Protein AF-A0A1J4XVV4-F1 (afdb_monomer)

Structure (mmCIF, N/CA/C/O backbone):
data_AF-A0A1J4XVV4-F1
#
_entry.id   AF-A0A1J4XVV4-F1
#
loop_
_atom_site.group_PDB
_atom_site.id
_atom_site.type_symbol
_atom_site.label_atom_id
_atom_site.label_alt_id
_atom_site.label_comp_id
_atom_site.label_asym_id
_atom_site.label_entity_id
_atom_site.label_seq_id
_atom_site.pdbx_PDB_ins_code
_atom_site.Cartn_x
_atom_site.Cartn_y
_atom_site.Cartn_z
_atom_site.occupancy
_atom_site.B_iso_or_equiv
_atom_site.auth_seq_id
_atom_site.auth_comp_id
_atom_site.auth_asym_id
_atom_site.auth_atom_id
_atom_site.pdbx_PDB_model_num
ATOM 1 N N . MET A 1 1 ? -33.106 -18.113 46.680 1.00 56.16 1 MET A N 1
ATOM 2 C CA . MET A 1 1 ? -31.658 -17.923 46.907 1.00 56.16 1 MET A CA 1
ATOM 3 C C . MET A 1 1 ? -31.328 -16.498 46.493 1.00 56.16 1 MET A C 1
ATOM 5 O O . MET A 1 1 ? -31.591 -16.181 45.341 1.00 56.16 1 MET A O 1
ATOM 9 N N . PRO A 1 2 ? -30.904 -15.614 47.410 1.00 55.62 2 PRO A N 1
ATOM 10 C CA . PRO A 1 2 ? -30.543 -14.248 47.052 1.00 55.62 2 PRO A CA 1
ATOM 11 C C . PRO A 1 2 ? -29.270 -14.255 46.197 1.00 55.62 2 PRO A C 1
ATOM 13 O O . PRO A 1 2 ? -28.278 -14.878 46.572 1.00 55.62 2 PRO A O 1
ATOM 16 N N . ASP A 1 3 ? -29.323 -13.585 45.047 1.00 62.34 3 ASP A N 1
ATOM 17 C CA . ASP A 1 3 ? -28.207 -13.439 44.112 1.00 62.34 3 ASP A CA 1
ATOM 18 C C . ASP A 1 3 ? -27.025 -12.736 44.794 1.00 62.34 3 ASP A C 1
ATOM 20 O O . ASP A 1 3 ? -27.065 -11.535 45.068 1.00 62.34 3 ASP A O 1
ATOM 24 N N . ALA A 1 4 ? -25.938 -13.472 45.034 1.00 60.97 4 ALA A N 1
ATOM 25 C CA . ALA A 1 4 ? -24.711 -12.954 45.648 1.00 60.97 4 ALA A CA 1
ATOM 26 C C . ALA A 1 4 ? -24.022 -11.840 44.819 1.00 60.97 4 ALA A C 1
ATOM 28 O O . ALA A 1 4 ? -23.075 -11.206 45.283 1.00 60.97 4 ALA A O 1
ATOM 29 N N . ALA A 1 5 ? -24.504 -11.564 43.602 1.00 59.16 5 ALA A N 1
ATOM 30 C CA . ALA A 1 5 ? -23.955 -10.576 42.676 1.00 59.16 5 ALA A CA 1
ATOM 31 C C . ALA A 1 5 ? -24.352 -9.112 42.974 1.00 59.16 5 ALA A C 1
ATOM 33 O O . ALA A 1 5 ? -23.820 -8.193 42.343 1.00 59.16 5 ALA A O 1
ATOM 34 N N . THR A 1 6 ? -25.264 -8.852 43.919 1.00 66.44 6 THR A N 1
ATOM 35 C CA . THR A 1 6 ? -25.736 -7.483 44.216 1.00 66.44 6 THR A CA 1
ATOM 36 C C . THR A 1 6 ? -25.032 -6.809 45.395 1.00 66.44 6 THR A C 1
ATOM 38 O O . THR A 1 6 ? -25.263 -5.620 45.619 1.00 66.44 6 THR A O 1
ATOM 41 N N . HIS A 1 7 ? -24.121 -7.495 46.103 1.00 74.06 7 HIS A N 1
ATOM 42 C CA . HIS A 1 7 ? -23.434 -6.892 47.248 1.00 74.06 7 HIS A CA 1
ATOM 43 C C . HIS A 1 7 ? -22.469 -5.775 46.789 1.00 74.06 7 HIS A C 1
ATOM 45 O O . HIS A 1 7 ? -21.536 -6.035 46.017 1.00 74.06 7 HIS A O 1
ATOM 51 N N . PRO A 1 8 ? -22.649 -4.522 47.250 1.00 78.06 8 PRO A N 1
ATOM 52 C CA . PRO A 1 8 ? -21.875 -3.366 46.786 1.00 78.06 8 PRO A CA 1
ATOM 53 C C . PRO A 1 8 ? -20.361 -3.494 47.029 1.00 78.06 8 PRO A C 1
ATOM 55 O O . PRO A 1 8 ? -19.565 -2.915 46.285 1.00 78.06 8 PRO A O 1
ATOM 58 N N . ASP A 1 9 ? -19.948 -4.297 48.009 1.00 82.25 9 ASP A N 1
ATOM 59 C CA . ASP A 1 9 ? -18.536 -4.532 48.331 1.00 82.25 9 ASP A CA 1
ATOM 60 C C . ASP A 1 9 ? -17.816 -5.373 47.271 1.00 82.25 9 ASP A C 1
ATOM 62 O O . ASP A 1 9 ? -16.662 -5.092 46.935 1.00 82.25 9 ASP A O 1
ATOM 66 N N . VAL A 1 10 ? -18.516 -6.332 46.654 1.00 79.00 10 VAL A N 1
ATOM 67 C CA . VAL A 1 10 ? -17.968 -7.168 45.574 1.00 79.00 10 VAL A CA 1
ATOM 68 C C . VAL A 1 10 ? -17.685 -6.312 44.334 1.00 79.00 10 VAL A C 1
ATOM 70 O O . VAL A 1 10 ? -16.607 -6.407 43.740 1.00 79.00 10 VAL A O 1
ATOM 73 N N . LYS A 1 11 ? -18.592 -5.383 43.992 1.00 77.25 11 LYS A N 1
ATOM 74 C CA . LYS A 1 11 ? -18.390 -4.425 42.887 1.00 77.25 11 LYS A CA 1
ATOM 75 C C . LYS A 1 11 ? -17.200 -3.491 43.134 1.00 77.25 11 LYS A C 1
ATOM 77 O O . LYS A 1 11 ? -16.415 -3.243 42.217 1.00 77.25 11 LYS A O 1
ATOM 82 N N . ARG A 1 12 ? -17.024 -2.994 44.366 1.00 82.12 12 ARG A N 1
ATOM 83 C CA . ARG A 1 12 ? -15.892 -2.118 44.727 1.00 82.12 12 ARG A CA 1
ATOM 84 C C . ARG A 1 12 ? -14.549 -2.848 44.663 1.00 82.12 12 ARG A C 1
ATOM 86 O O . ARG A 1 12 ? -13.583 -2.280 44.150 1.00 82.12 12 ARG A O 1
ATOM 93 N N . GLY A 1 13 ? -14.485 -4.093 45.140 1.00 83.62 13 GLY A N 1
ATOM 94 C CA . GLY A 1 13 ? -13.279 -4.924 45.060 1.00 83.62 13 GLY A CA 1
ATOM 95 C C . GLY A 1 13 ? -12.856 -5.201 43.615 1.00 83.62 13 GLY A C 1
ATOM 96 O O . GLY A 1 13 ? -11.693 -5.007 43.253 1.00 83.62 13 GLY A O 1
ATOM 97 N N . PHE A 1 14 ? -13.819 -5.557 42.760 1.00 81.50 14 PHE A N 1
ATOM 98 C CA . PHE A 1 14 ? -13.569 -5.813 41.342 1.00 81.50 14 PHE A CA 1
ATOM 99 C C . PHE A 1 14 ? -13.025 -4.577 40.605 1.00 81.50 14 PHE A C 1
ATOM 101 O O . PHE A 1 14 ? -12.002 -4.675 39.918 1.00 81.50 14 PHE A O 1
ATOM 108 N N . LEU A 1 15 ? -13.636 -3.400 40.807 1.00 79.12 15 LEU A N 1
ATOM 109 C CA . LEU A 1 15 ? -13.183 -2.138 40.207 1.00 79.12 15 LEU A CA 1
ATOM 110 C C . LEU A 1 15 ? -11.754 -1.776 40.626 1.00 79.12 15 LEU A C 1
ATOM 112 O O . LEU A 1 15 ? -10.925 -1.476 39.769 1.00 79.12 15 LEU A O 1
ATOM 116 N N . ARG A 1 16 ? -11.427 -1.870 41.922 1.00 84.12 16 ARG A N 1
ATOM 117 C CA . ARG A 1 16 ? -10.066 -1.594 42.418 1.00 84.12 16 ARG A CA 1
ATOM 118 C C . ARG A 1 16 ? -9.032 -2.529 41.797 1.00 84.12 16 ARG A C 1
ATOM 120 O O . ARG A 1 16 ? -7.979 -2.068 41.364 1.00 84.12 16 ARG A O 1
ATOM 127 N N . SER A 1 17 ? -9.347 -3.822 41.703 1.00 83.00 17 SER A N 1
ATOM 128 C CA . SER A 1 17 ? -8.441 -4.801 41.092 1.00 83.00 17 SER A CA 1
ATOM 129 C C . SER A 1 17 ? -8.235 -4.566 39.589 1.00 83.00 17 SER A C 1
ATOM 131 O O . SER A 1 17 ? -7.135 -4.779 39.086 1.00 83.00 17 SER A O 1
ATOM 133 N N . SER A 1 18 ? -9.261 -4.081 38.883 1.00 80.88 18 SER A N 1
ATOM 134 C CA . SER A 1 18 ? -9.191 -3.782 37.447 1.00 80.88 18 SER A CA 1
ATOM 135 C C . SER A 1 18 ? -8.361 -2.527 37.171 1.00 80.88 18 SER A C 1
ATOM 137 O O . SER A 1 18 ? -7.497 -2.541 36.297 1.00 80.88 18 SER A O 1
ATOM 139 N N . VAL A 1 19 ? -8.552 -1.469 37.967 1.00 81.62 19 VAL A N 1
ATOM 140 C CA . VAL A 1 19 ? -7.766 -0.227 37.871 1.00 81.62 19 VAL A CA 1
ATOM 141 C C . VAL A 1 19 ? -6.292 -0.481 38.194 1.00 81.62 19 VAL A C 1
ATOM 143 O O . VAL A 1 19 ? -5.421 0.002 37.474 1.00 81.62 19 VAL A O 1
ATOM 146 N N . ALA A 1 20 ? -5.995 -1.286 39.219 1.00 82.62 20 ALA A N 1
ATOM 147 C CA . ALA A 1 20 ? -4.618 -1.633 39.570 1.00 82.62 20 ALA A CA 1
ATOM 148 C C . ALA A 1 20 ? -3.899 -2.404 38.445 1.00 82.62 20 ALA A C 1
ATOM 150 O O . ALA A 1 20 ? -2.753 -2.091 38.127 1.00 82.62 20 ALA A O 1
ATOM 151 N N . ARG A 1 21 ? -4.581 -3.366 37.800 1.00 83.56 21 ARG A N 1
ATOM 152 C CA . ARG A 1 21 ? -4.032 -4.116 36.653 1.00 83.56 21 ARG A CA 1
ATOM 153 C C . ARG A 1 21 ? -3.833 -3.240 35.415 1.00 83.56 21 ARG A C 1
ATOM 155 O O . ARG A 1 21 ? -2.833 -3.386 34.721 1.00 83.56 21 ARG A O 1
ATOM 162 N N . ALA A 1 22 ? -4.759 -2.322 35.136 1.00 79.88 22 ALA A N 1
ATOM 163 C CA . ALA A 1 22 ? -4.605 -1.372 34.035 1.00 79.88 22 ALA A CA 1
ATOM 164 C C . ALA A 1 22 ? -3.422 -0.418 34.279 1.00 79.88 22 ALA A C 1
ATOM 166 O O . ALA A 1 22 ? -2.638 -0.152 33.369 1.00 79.88 22 ALA A O 1
ATOM 167 N N . GLY A 1 23 ? -3.257 0.041 35.525 1.00 82.25 23 GLY A N 1
ATOM 168 C CA . GLY A 1 23 ? -2.146 0.897 35.933 1.00 82.25 23 GLY A CA 1
ATOM 169 C C . GLY A 1 23 ? -0.780 0.235 35.753 1.00 82.25 23 GLY A C 1
ATOM 170 O O . GLY A 1 23 ? 0.122 0.860 35.200 1.00 82.25 23 GLY A O 1
ATOM 171 N N . SER A 1 24 ? -0.627 -1.035 36.147 1.00 87.94 24 SER A N 1
ATOM 172 C CA . SER A 1 24 ? 0.645 -1.759 35.988 1.00 87.94 24 SER A CA 1
ATOM 173 C C . SER A 1 24 ? 0.997 -2.061 34.523 1.00 87.94 24 SER A C 1
ATOM 175 O O . SER A 1 24 ? 2.172 -2.053 34.147 1.00 87.94 24 SER A O 1
ATOM 177 N N . GLY A 1 25 ? -0.004 -2.283 33.665 1.00 84.50 25 GLY A N 1
ATOM 178 C CA . GLY A 1 25 ? 0.203 -2.424 32.219 1.00 84.50 25 GLY A CA 1
ATOM 179 C C . GLY A 1 25 ? 0.702 -1.131 31.566 1.00 84.50 25 GLY A C 1
ATOM 180 O O . GLY A 1 25 ? 1.636 -1.145 30.769 1.00 84.50 25 GLY A O 1
ATOM 181 N N . LEU A 1 26 ? 0.127 0.011 31.946 1.00 79.56 26 LEU A N 1
ATOM 182 C CA . LEU A 1 26 ? 0.540 1.319 31.431 1.00 79.56 26 LEU A CA 1
ATOM 183 C C . LEU A 1 26 ? 1.965 1.690 31.852 1.00 79.56 26 LEU A C 1
ATOM 185 O O . LEU A 1 26 ? 2.744 2.157 31.023 1.00 79.56 26 LEU A O 1
ATOM 189 N N . THR A 1 27 ? 2.333 1.462 33.114 1.00 85.00 27 THR A N 1
ATOM 190 C CA . THR A 1 27 ? 3.687 1.782 33.590 1.00 85.00 27 THR A CA 1
ATOM 191 C C . THR A 1 27 ? 4.752 0.899 32.943 1.00 85.00 27 THR A C 1
ATOM 193 O O . THR A 1 27 ? 5.817 1.404 32.592 1.00 85.00 27 THR A O 1
ATOM 196 N N . SER A 1 28 ? 4.464 -0.388 32.720 1.00 84.75 28 SER A N 1
ATOM 197 C CA . SER A 1 28 ? 5.385 -1.301 32.027 1.00 84.75 28 SER A CA 1
ATOM 198 C C . SER A 1 28 ? 5.569 -0.951 30.546 1.00 84.75 28 SER A C 1
ATOM 200 O O . SER A 1 28 ? 6.700 -0.962 30.062 1.00 84.75 28 SER A O 1
ATOM 202 N N . LEU A 1 29 ? 4.501 -0.555 29.843 1.00 77.38 29 LEU A N 1
ATOM 203 C CA . LEU A 1 29 ? 4.588 -0.078 28.459 1.00 77.38 29 LEU A CA 1
ATOM 204 C C . LEU A 1 29 ? 5.442 1.194 28.348 1.00 77.38 29 LEU A C 1
ATOM 206 O O . LEU A 1 29 ? 6.318 1.276 27.489 1.00 77.38 29 LEU A O 1
ATOM 210 N N . VAL A 1 30 ? 5.208 2.178 29.223 1.00 81.19 30 VAL A N 1
ATOM 211 C CA . VAL A 1 30 ? 5.978 3.433 29.230 1.00 81.19 30 VAL A CA 1
ATOM 212 C C . VAL A 1 30 ? 7.452 3.165 29.526 1.00 81.19 30 VAL A C 1
ATOM 214 O O . VAL A 1 30 ? 8.307 3.712 28.839 1.00 81.19 30 VAL A O 1
ATOM 217 N N . ALA A 1 31 ? 7.764 2.283 30.480 1.00 84.31 31 ALA A N 1
ATOM 218 C CA . ALA A 1 31 ? 9.145 1.907 30.781 1.00 84.31 31 ALA A CA 1
ATOM 219 C C . ALA A 1 31 ? 9.843 1.222 29.591 1.00 84.31 31 ALA A C 1
ATOM 221 O O . ALA A 1 31 ? 11.001 1.517 29.302 1.00 84.31 31 ALA A O 1
ATOM 222 N N . TRP A 1 32 ? 9.139 0.344 28.870 1.00 84.06 32 TRP A N 1
ATOM 223 C CA . TRP A 1 32 ? 9.663 -0.292 27.660 1.00 84.06 32 TRP A CA 1
ATOM 224 C C . TRP A 1 32 ? 9.930 0.727 26.540 1.00 84.06 32 TRP A C 1
ATOM 226 O O . TRP A 1 32 ? 10.978 0.677 25.901 1.00 84.06 32 TRP A O 1
ATOM 236 N N . LEU A 1 33 ? 9.046 1.707 26.344 1.00 75.06 33 LEU A N 1
ATOM 237 C CA . LEU A 1 33 ? 9.236 2.769 25.346 1.00 75.06 33 LEU A CA 1
ATOM 238 C C . LEU A 1 33 ? 10.366 3.737 25.719 1.00 75.06 33 LEU A C 1
ATOM 240 O O . LEU A 1 33 ? 11.167 4.102 24.856 1.00 75.06 33 LEU A O 1
ATOM 244 N N . ASP A 1 34 ? 10.470 4.098 27.000 1.00 84.62 34 ASP A N 1
ATOM 245 C CA . ASP A 1 34 ? 11.594 4.877 27.527 1.00 84.62 34 ASP A CA 1
ATOM 246 C C . ASP A 1 34 ? 12.917 4.099 27.296 1.00 84.62 34 ASP A C 1
ATOM 248 O O . ASP A 1 34 ? 13.918 4.701 26.906 1.00 84.62 34 ASP A O 1
ATOM 252 N N . SER A 1 35 ? 12.918 2.757 27.411 1.00 87.12 35 SER A N 1
ATOM 253 C CA . SER A 1 35 ? 14.094 1.909 27.115 1.00 87.12 35 SER A CA 1
ATOM 254 C C . SER A 1 35 ? 14.508 1.896 25.636 1.00 87.12 35 SER A C 1
ATOM 256 O O . SER A 1 35 ? 15.669 1.646 25.323 1.00 87.12 35 SER A O 1
ATOM 258 N N . MET A 1 36 ? 13.587 2.226 24.725 1.00 80.75 36 MET A N 1
ATOM 259 C CA . MET A 1 36 ? 13.860 2.395 23.293 1.00 80.75 36 MET A CA 1
ATOM 260 C C . MET A 1 36 ? 14.321 3.815 22.931 1.00 80.75 36 MET A C 1
ATOM 262 O O . MET A 1 36 ? 14.525 4.115 21.756 1.00 80.75 36 MET A O 1
ATOM 266 N N . GLY A 1 37 ? 14.458 4.712 23.915 1.00 87.19 37 GLY A N 1
ATOM 267 C CA . GLY A 1 37 ? 14.823 6.111 23.685 1.00 87.19 37 GLY A CA 1
ATOM 268 C C . GLY A 1 37 ? 13.702 6.950 23.061 1.00 87.19 37 GLY A C 1
ATOM 269 O O . GLY A 1 37 ? 13.958 8.047 22.557 1.00 87.19 37 GLY A O 1
ATOM 270 N N . VAL A 1 38 ? 12.451 6.472 23.079 1.00 85.31 38 VAL A N 1
ATOM 271 C CA . VAL A 1 38 ? 11.311 7.230 22.551 1.00 85.31 38 VAL A CA 1
ATOM 272 C C . VAL A 1 38 ? 10.982 8.358 23.520 1.00 85.31 38 VAL A C 1
ATOM 274 O O . VAL A 1 38 ? 10.554 8.129 24.647 1.00 85.31 38 VAL A O 1
ATOM 277 N N . SER A 1 39 ? 11.150 9.610 23.089 1.00 91.25 39 SER A N 1
ATOM 278 C CA . SER A 1 39 ? 10.827 10.742 23.960 1.00 91.25 39 SER A CA 1
ATOM 279 C C . SER A 1 39 ? 9.334 10.761 24.326 1.00 91.25 39 SER A C 1
ATOM 281 O O . SER A 1 39 ? 8.460 10.578 23.474 1.00 91.25 39 SER A O 1
ATOM 283 N N . ARG A 1 40 ? 9.018 11.090 25.584 1.00 83.56 40 ARG A N 1
ATOM 284 C CA . ARG A 1 40 ? 7.630 11.235 26.072 1.00 83.56 40 ARG A CA 1
ATOM 285 C C . ARG A 1 40 ? 6.787 12.209 25.241 1.00 83.56 40 ARG A C 1
ATOM 287 O O . ARG A 1 40 ? 5.572 12.060 25.156 1.00 83.56 40 ARG A O 1
ATOM 294 N N . ARG A 1 41 ? 7.433 13.189 24.597 1.00 80.69 41 ARG A N 1
ATOM 295 C CA . ARG A 1 41 ? 6.789 14.140 23.677 1.00 80.69 41 ARG A CA 1
ATOM 296 C C . ARG A 1 41 ? 6.262 13.444 22.423 1.00 80.69 41 ARG A C 1
ATOM 298 O O . ARG A 1 41 ? 5.126 13.690 22.040 1.00 80.69 41 ARG A O 1
ATOM 305 N N . VAL A 1 42 ? 7.055 12.556 21.823 1.00 77.50 42 VAL A N 1
ATOM 306 C CA . VAL A 1 42 ? 6.644 11.766 20.649 1.00 77.50 42 VAL A CA 1
ATOM 307 C C . VAL A 1 42 ? 5.471 10.859 21.004 1.00 77.50 42 VAL A C 1
ATOM 309 O O . VAL A 1 42 ? 4.503 10.798 20.254 1.00 77.50 42 VAL A O 1
ATOM 312 N N . LEU A 1 43 ? 5.510 10.230 22.181 1.00 78.88 43 LEU A N 1
ATOM 313 C CA . LEU A 1 43 ? 4.402 9.417 22.686 1.00 78.88 43 LEU A CA 1
ATOM 314 C C . LEU A 1 43 ? 3.109 10.208 22.860 1.00 78.88 43 LEU A C 1
ATOM 316 O O . LEU A 1 43 ? 2.052 9.757 22.428 1.00 78.88 43 LEU A O 1
ATOM 320 N N . PHE A 1 44 ? 3.192 11.392 23.465 1.00 76.94 44 PHE A N 1
ATOM 321 C CA . PHE A 1 44 ? 2.034 12.262 23.633 1.00 76.94 44 PHE A CA 1
ATOM 322 C C . PHE A 1 44 ? 1.465 12.712 22.283 1.00 76.94 44 PHE A C 1
ATOM 324 O O . PHE A 1 44 ? 0.258 12.636 22.078 1.00 76.94 44 PHE A O 1
ATOM 331 N N . ILE A 1 45 ? 2.323 13.110 21.337 1.00 77.94 45 ILE A N 1
ATOM 332 C CA . ILE A 1 45 ? 1.901 13.492 19.982 1.00 77.94 45 ILE A CA 1
ATOM 333 C C . ILE A 1 45 ? 1.224 12.310 19.280 1.00 77.94 45 ILE A C 1
ATOM 335 O O . ILE A 1 45 ? 0.131 12.470 18.743 1.00 77.94 45 ILE A O 1
ATOM 339 N N . ALA A 1 46 ? 1.819 11.116 19.333 1.00 78.62 46 ALA A N 1
ATOM 340 C CA . ALA A 1 46 ? 1.235 9.911 18.753 1.00 78.62 46 ALA A CA 1
ATOM 341 C C . ALA A 1 46 ? -0.128 9.584 19.381 1.00 78.62 46 ALA A C 1
ATOM 343 O O . ALA A 1 46 ? -1.079 9.301 18.659 1.00 78.62 46 ALA A O 1
ATOM 344 N N . LEU A 1 47 ? -0.255 9.690 20.708 1.00 79.50 47 LEU A N 1
ATOM 345 C CA . LEU A 1 47 ? -1.515 9.466 21.415 1.00 79.50 47 LEU A CA 1
ATOM 346 C C . LEU A 1 47 ? -2.587 10.487 21.019 1.00 79.50 47 LEU A C 1
ATOM 348 O O . LEU A 1 47 ? -3.724 10.101 20.772 1.00 79.50 47 LEU A O 1
ATOM 352 N N . VAL A 1 48 ? -2.237 11.774 20.933 1.00 77.56 48 VAL A N 1
ATOM 353 C CA . VAL A 1 48 ? -3.158 12.836 20.501 1.00 77.56 48 VAL A CA 1
ATOM 354 C C . VAL A 1 48 ? -3.607 12.610 19.061 1.00 77.56 48 VAL A C 1
ATOM 356 O O . VAL A 1 48 ? -4.793 12.753 18.776 1.00 77.56 48 VAL A O 1
ATOM 359 N N . ILE A 1 49 ? -2.698 12.205 18.170 1.00 80.38 49 ILE A N 1
ATOM 360 C CA . ILE A 1 49 ? -3.040 11.844 16.791 1.00 80.38 49 ILE A CA 1
ATOM 361 C C . ILE A 1 49 ? -4.009 10.660 16.796 1.00 80.38 49 ILE A C 1
ATOM 363 O O . ILE A 1 49 ? -5.074 10.758 16.202 1.00 80.38 49 ILE A O 1
ATOM 367 N N . VAL A 1 50 ? -3.697 9.575 17.509 1.00 78.50 50 VAL A N 1
ATOM 368 C CA . VAL A 1 50 ? -4.556 8.381 17.571 1.00 78.50 50 VAL A CA 1
ATOM 369 C C . VAL A 1 50 ? -5.933 8.703 18.154 1.00 78.50 50 VAL A C 1
ATOM 371 O O . VAL A 1 50 ? -6.941 8.312 17.575 1.00 78.50 50 VAL A O 1
ATOM 374 N N . LEU A 1 51 ? -6.013 9.449 19.258 1.00 74.19 51 LEU A N 1
ATOM 375 C CA . LEU A 1 51 ? -7.297 9.852 19.839 1.00 74.19 51 LEU A CA 1
ATOM 376 C C . LEU A 1 51 ? -8.065 10.782 18.897 1.00 74.19 51 LEU A C 1
ATOM 378 O O . LEU A 1 51 ? -9.256 10.574 18.679 1.00 74.19 51 LEU A O 1
ATOM 382 N N . GLY A 1 52 ? -7.385 11.751 18.281 1.00 79.12 52 GLY A N 1
ATOM 383 C CA . GLY A 1 52 ? -7.975 12.618 17.265 1.00 79.12 52 GLY A CA 1
ATOM 384 C C . GLY A 1 52 ? -8.578 11.813 16.115 1.00 79.12 52 GLY A C 1
ATOM 385 O O . GLY A 1 52 ? -9.712 12.069 15.722 1.00 79.12 52 GLY A O 1
ATOM 386 N N . LEU A 1 53 ? -7.872 10.782 15.646 1.00 79.94 53 LEU A N 1
ATOM 387 C CA . LEU A 1 53 ? -8.348 9.871 14.607 1.00 79.94 53 LEU A CA 1
ATOM 388 C C . LEU A 1 53 ? -9.591 9.092 15.029 1.00 79.94 53 LEU A C 1
ATOM 390 O O . LEU A 1 53 ? -10.512 8.952 14.232 1.00 79.94 53 LEU A O 1
ATOM 394 N N . VAL A 1 54 ? -9.640 8.601 16.269 1.00 75.75 54 VAL A N 1
ATOM 395 C CA . VAL A 1 54 ? -10.777 7.817 16.775 1.00 75.75 54 VAL A CA 1
ATOM 396 C C . VAL A 1 54 ? -12.053 8.661 16.858 1.00 75.75 54 VAL A C 1
ATOM 398 O O . VAL A 1 54 ? -13.122 8.164 16.510 1.00 75.75 54 VAL A O 1
ATOM 401 N N . PHE A 1 55 ? -11.949 9.930 17.264 1.00 78.69 55 PHE A N 1
ATOM 402 C CA . PHE A 1 55 ? -13.101 10.830 17.416 1.00 78.69 55 PHE A CA 1
ATOM 403 C C . PHE A 1 55 ? -13.473 11.606 16.145 1.00 78.69 55 PHE A C 1
ATOM 405 O O . PHE A 1 55 ? -14.476 12.321 16.128 1.00 78.69 55 PHE A O 1
ATOM 412 N N . MET A 1 56 ? -12.692 11.478 15.073 1.00 84.31 56 MET A N 1
ATOM 413 C CA . MET A 1 56 ? -13.023 12.086 13.790 1.00 84.31 56 MET A CA 1
ATOM 414 C C . MET A 1 56 ? -14.264 11.441 13.164 1.00 84.31 56 MET A C 1
ATOM 416 O O . MET A 1 56 ? -14.432 10.221 13.169 1.00 84.31 56 MET A O 1
ATOM 420 N N . GLY A 1 57 ? -15.108 12.271 12.545 1.00 88.69 57 GLY A N 1
ATOM 421 C CA . GLY A 1 57 ? -16.217 11.798 11.719 1.00 88.69 57 GLY A CA 1
ATOM 422 C C . GLY A 1 57 ? -15.737 10.924 10.553 1.00 88.69 57 GLY A C 1
ATOM 423 O O . GLY A 1 57 ? -14.618 11.082 10.055 1.00 88.69 57 GLY A O 1
ATOM 424 N N . SER A 1 58 ? -16.606 10.024 10.089 1.00 89.75 58 SER A N 1
ATOM 425 C CA . SER A 1 58 ? -16.292 9.034 9.046 1.00 89.75 58 SER A CA 1
ATOM 426 C C . SER A 1 58 ? -15.764 9.662 7.750 1.00 89.75 58 SER A C 1
ATOM 428 O O . SER A 1 58 ? -14.815 9.154 7.153 1.00 89.75 58 SER A O 1
ATOM 430 N N . LEU A 1 59 ? -16.314 10.809 7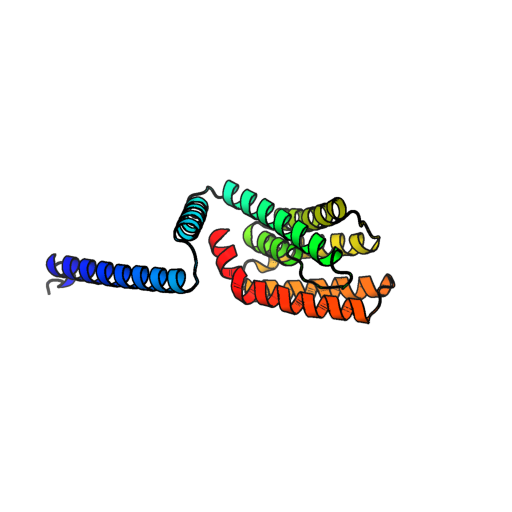.338 1.00 90.06 59 LEU A N 1
ATOM 431 C CA . LEU A 1 59 ? -15.844 11.535 6.156 1.00 90.06 59 LEU A CA 1
ATOM 432 C C . LEU A 1 59 ? -14.408 12.048 6.331 1.00 90.06 59 LEU A C 1
ATOM 434 O O . LEU A 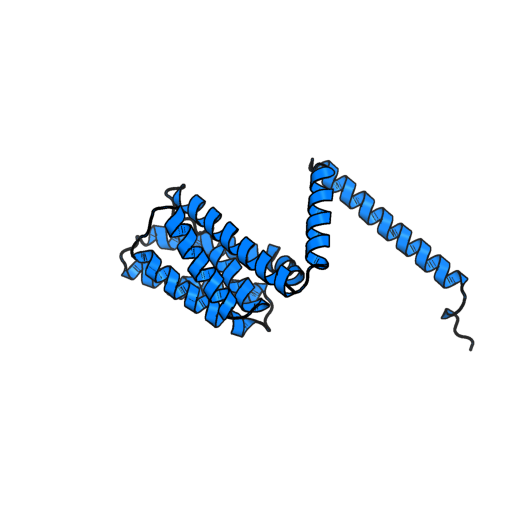1 59 ? -13.589 11.926 5.420 1.00 90.06 59 LEU A O 1
ATOM 438 N N . THR A 1 60 ? -14.088 12.594 7.502 1.00 89.75 60 THR A N 1
ATOM 439 C CA . THR A 1 60 ? -12.768 13.166 7.774 1.00 89.75 60 THR A CA 1
ATOM 440 C C . THR A 1 60 ? -11.698 12.081 7.853 1.00 89.75 60 THR A C 1
ATOM 442 O O . THR A 1 60 ? -10.634 12.247 7.257 1.00 89.75 60 THR A O 1
ATOM 445 N N . LYS A 1 61 ? -12.000 10.934 8.485 1.00 91.69 61 LYS A N 1
ATOM 446 C CA . LYS A 1 61 ? -11.128 9.745 8.461 1.00 91.69 61 LYS A CA 1
ATOM 447 C C . LYS A 1 61 ? -10.848 9.293 7.028 1.00 91.69 61 LYS A C 1
ATOM 449 O O . LYS A 1 61 ? -9.692 9.087 6.658 1.00 91.69 61 LYS A O 1
ATOM 454 N N . ARG A 1 62 ? -11.896 9.194 6.201 1.00 94.38 62 ARG A N 1
ATOM 455 C CA . ARG A 1 62 ? -11.774 8.787 4.795 1.00 94.38 62 ARG A CA 1
ATOM 456 C C . ARG A 1 62 ? -10.825 9.696 4.024 1.00 94.38 62 ARG A C 1
ATOM 458 O O . ARG A 1 62 ? -9.900 9.198 3.388 1.00 94.38 62 ARG A O 1
ATOM 465 N N . LEU A 1 63 ? -11.027 11.012 4.107 1.00 93.56 63 LEU A N 1
ATOM 466 C CA . LEU A 1 63 ? -10.168 11.991 3.437 1.00 93.56 63 LEU A CA 1
ATOM 467 C C . LEU A 1 63 ? -8.724 11.913 3.932 1.00 93.56 63 LEU A C 1
ATOM 469 O O . LEU A 1 63 ? -7.801 11.907 3.121 1.00 93.56 63 LEU A O 1
ATOM 473 N N . LEU A 1 64 ? -8.523 11.798 5.243 1.00 93.75 64 LEU A N 1
ATOM 474 C CA . LEU A 1 64 ? -7.188 11.714 5.815 1.00 93.75 64 LEU A CA 1
ATOM 475 C C . LEU A 1 64 ? -6.421 10.485 5.316 1.00 93.75 64 LEU A C 1
ATOM 477 O O . LEU A 1 64 ? -5.276 10.627 4.900 1.00 93.75 64 LEU A O 1
ATOM 481 N N . PHE A 1 65 ? -7.029 9.296 5.329 1.00 96.25 65 PHE A N 1
ATOM 482 C CA . PHE A 1 65 ? -6.355 8.081 4.860 1.00 96.25 65 PHE A CA 1
ATOM 483 C C . PHE A 1 65 ? -6.089 8.103 3.354 1.00 96.25 65 PHE A C 1
ATOM 485 O O . PHE A 1 65 ? -5.030 7.652 2.925 1.00 96.25 65 PHE A O 1
ATOM 492 N N . VAL A 1 66 ? -6.996 8.675 2.555 1.00 96.69 66 VAL A N 1
ATOM 493 C CA . VAL A 1 66 ? -6.751 8.903 1.122 1.00 96.69 66 VAL A CA 1
ATOM 494 C C . VAL A 1 66 ? -5.523 9.791 0.926 1.00 96.69 66 VAL A C 1
ATOM 496 O O . VAL A 1 66 ? -4.610 9.414 0.195 1.00 96.69 66 VAL A O 1
ATOM 499 N N . LEU A 1 67 ? -5.454 10.935 1.614 1.00 95.50 67 LEU A N 1
ATOM 500 C CA . LEU A 1 67 ? -4.311 11.847 1.522 1.00 95.50 67 LEU A CA 1
ATOM 501 C C . LEU A 1 67 ? -3.015 11.201 2.027 1.00 95.50 67 LEU A C 1
ATOM 503 O O . LEU A 1 67 ? -1.971 11.347 1.393 1.00 95.50 67 LEU A O 1
ATOM 507 N N . LEU A 1 68 ? -3.085 10.445 3.125 1.00 95.62 68 LEU A N 1
ATOM 508 C CA . LEU A 1 68 ? -1.950 9.714 3.679 1.00 95.62 68 LEU A CA 1
ATOM 509 C C . LEU A 1 68 ? -1.404 8.692 2.679 1.00 95.62 68 LEU A C 1
ATOM 511 O O . LEU A 1 68 ? -0.198 8.648 2.450 1.00 95.62 68 LEU A O 1
ATOM 515 N N . PHE A 1 69 ? -2.268 7.887 2.057 1.00 97.56 69 PHE A N 1
ATOM 516 C CA . PHE A 1 69 ? -1.823 6.900 1.078 1.00 97.56 69 PHE A CA 1
ATOM 517 C C . PHE A 1 69 ? -1.285 7.542 -0.195 1.00 97.56 69 PHE A C 1
ATOM 519 O O . PHE A 1 69 ? -0.274 7.066 -0.706 1.00 97.56 69 PHE A O 1
ATOM 526 N N . LEU A 1 70 ? -1.875 8.637 -0.680 1.00 96.31 70 LEU A N 1
ATOM 527 C CA . LEU A 1 70 ? -1.317 9.389 -1.810 1.00 96.31 70 LEU A CA 1
ATOM 528 C C . LEU A 1 70 ? 0.084 9.925 -1.492 1.00 96.31 70 LEU A C 1
ATOM 530 O O . LEU A 1 70 ? 1.001 9.796 -2.307 1.00 96.31 70 LEU A O 1
ATOM 534 N N . PHE A 1 71 ? 0.271 10.466 -0.289 1.00 94.69 71 PHE A N 1
ATOM 535 C CA . PHE A 1 71 ? 1.559 10.963 0.181 1.00 94.69 71 PHE A CA 1
ATOM 536 C C . PHE A 1 71 ? 2.608 9.845 0.292 1.00 94.69 71 PHE A C 1
ATOM 538 O O . PHE A 1 71 ? 3.693 9.962 -0.279 1.00 94.69 71 PHE A O 1
ATOM 545 N N . LEU A 1 72 ? 2.278 8.727 0.951 1.00 95.44 72 LEU A N 1
ATOM 546 C CA . LEU A 1 72 ? 3.183 7.576 1.088 1.00 95.44 72 LEU A CA 1
ATOM 547 C C . LEU A 1 72 ? 3.518 6.931 -0.264 1.00 95.44 72 LEU A C 1
ATOM 549 O O . LEU A 1 72 ? 4.670 6.558 -0.504 1.00 95.44 72 LEU A O 1
ATOM 553 N N . SER A 1 73 ? 2.537 6.831 -1.164 1.00 95.00 73 SER A N 1
ATOM 554 C CA . SER A 1 73 ? 2.740 6.326 -2.529 1.00 95.00 73 SER A CA 1
ATOM 555 C C . SER A 1 73 ? 3.724 7.203 -3.297 1.00 95.00 73 SER A C 1
ATOM 557 O O . SER A 1 73 ? 4.658 6.691 -3.908 1.00 95.00 73 SER A O 1
ATOM 559 N N . SER A 1 74 ? 3.567 8.525 -3.191 1.00 92.81 74 SER A N 1
ATOM 560 C CA . SER A 1 74 ? 4.455 9.487 -3.846 1.00 92.81 74 SER A CA 1
ATOM 561 C C . SER A 1 74 ? 5.888 9.371 -3.323 1.00 92.81 74 SER A C 1
ATOM 563 O O . SER A 1 74 ? 6.819 9.229 -4.111 1.00 92.81 74 SER A O 1
ATOM 565 N N . ILE A 1 75 ? 6.078 9.362 -1.998 1.00 93.25 75 ILE A N 1
ATOM 566 C CA . ILE A 1 75 ? 7.414 9.273 -1.384 1.00 93.25 75 ILE A CA 1
ATOM 567 C C . ILE A 1 75 ? 8.113 7.961 -1.737 1.00 93.25 75 ILE A C 1
ATOM 569 O O . ILE A 1 75 ? 9.287 7.976 -2.106 1.00 93.25 75 ILE A O 1
ATOM 573 N N . SER A 1 76 ? 7.411 6.832 -1.632 1.00 94.50 76 SER A N 1
ATOM 574 C CA . SER A 1 76 ? 8.019 5.521 -1.885 1.00 94.50 76 SER A CA 1
ATOM 575 C C . SER A 1 76 ? 8.466 5.342 -3.332 1.00 94.50 76 SER A C 1
ATOM 577 O O . SER A 1 76 ? 9.586 4.893 -3.569 1.00 94.50 76 SER A O 1
ATOM 579 N N . MET A 1 77 ? 7.669 5.788 -4.304 1.00 91.31 77 MET A N 1
ATOM 580 C CA . MET A 1 77 ? 8.086 5.753 -5.707 1.00 91.31 77 MET A CA 1
ATOM 581 C C . MET A 1 77 ? 9.235 6.726 -6.012 1.00 91.31 77 MET A C 1
ATOM 583 O O . MET A 1 77 ? 10.152 6.368 -6.750 1.00 91.31 77 MET A O 1
ATOM 587 N N . ILE A 1 78 ? 9.246 7.933 -5.427 1.00 90.25 78 ILE A N 1
ATOM 588 C CA . ILE A 1 78 ? 10.380 8.867 -5.574 1.00 90.25 78 ILE A CA 1
ATOM 589 C C . ILE A 1 78 ? 11.669 8.227 -5.042 1.00 90.25 78 ILE A C 1
ATOM 591 O O . ILE A 1 78 ? 12.717 8.308 -5.691 1.00 90.25 78 ILE A O 1
ATOM 595 N N . TYR A 1 79 ? 11.593 7.548 -3.895 1.00 91.62 79 TYR A N 1
ATOM 596 C CA . TYR A 1 79 ? 12.721 6.816 -3.328 1.00 91.62 79 TYR A CA 1
ATOM 597 C C . TYR A 1 79 ? 13.195 5.690 -4.258 1.00 91.62 79 TYR A C 1
ATOM 599 O O . TYR A 1 79 ? 14.377 5.659 -4.610 1.00 91.62 79 TYR A O 1
ATOM 607 N N . ASN A 1 80 ? 12.283 4.838 -4.744 1.00 90.12 80 ASN A N 1
ATOM 608 C CA . ASN A 1 80 ? 12.625 3.749 -5.668 1.00 90.12 80 ASN A CA 1
ATOM 609 C C . ASN A 1 80 ? 13.254 4.244 -6.967 1.00 90.12 80 ASN A C 1
ATOM 611 O O . ASN A 1 80 ? 14.060 3.538 -7.549 1.00 90.12 80 ASN A O 1
ATOM 615 N N . ARG A 1 81 ? 12.925 5.454 -7.430 1.00 85.94 81 ARG A N 1
ATOM 616 C CA . ARG A 1 81 ? 13.560 6.042 -8.620 1.00 85.94 81 ARG A CA 1
ATOM 617 C C . ARG A 1 81 ? 14.908 6.690 -8.350 1.00 85.94 81 ARG A C 1
ATOM 619 O O . ARG A 1 81 ? 15.706 6.834 -9.280 1.00 85.94 81 ARG A O 1
ATOM 626 N N . SER A 1 82 ? 15.134 7.128 -7.117 1.00 88.56 82 SER A N 1
ATOM 627 C CA . SER A 1 82 ? 16.409 7.714 -6.699 1.00 88.56 82 SER A CA 1
ATOM 628 C C . SER A 1 82 ? 17.493 6.641 -6.601 1.00 88.56 82 SER A C 1
ATOM 630 O O . SER A 1 82 ? 18.658 6.896 -6.897 1.00 88.56 82 SER A O 1
ATOM 632 N N . ILE A 1 83 ? 17.098 5.420 -6.243 1.00 88.50 83 ILE A N 1
ATOM 633 C CA . ILE A 1 83 ? 17.951 4.239 -6.287 1.00 88.50 83 ILE A CA 1
ATOM 634 C C . ILE A 1 83 ? 17.812 3.645 -7.689 1.00 88.50 83 ILE A C 1
ATOM 636 O O . ILE A 1 83 ? 16.728 3.260 -8.089 1.00 88.50 83 ILE A O 1
ATOM 640 N N . ASN A 1 84 ? 18.883 3.550 -8.477 1.00 86.81 84 ASN A N 1
ATOM 641 C CA . ASN A 1 84 ? 18.819 3.009 -9.849 1.00 86.81 84 ASN A CA 1
ATOM 642 C C . ASN A 1 84 ? 18.599 1.475 -9.901 1.00 86.81 84 ASN A C 1
ATOM 644 O O . ASN A 1 84 ? 19.123 0.793 -10.780 1.00 86.81 84 ASN A O 1
ATOM 648 N N . VAL A 1 85 ? 17.857 0.920 -8.944 1.00 91.56 85 VAL A N 1
ATOM 649 C CA . VAL A 1 85 ? 17.552 -0.501 -8.783 1.00 91.56 85 VAL A CA 1
ATOM 650 C C . VAL A 1 85 ? 16.035 -0.654 -8.793 1.00 91.56 85 VAL A C 1
ATOM 652 O O . VAL A 1 85 ? 15.326 0.109 -8.147 1.00 91.56 85 VAL A O 1
ATOM 655 N N . SER A 1 86 ? 15.532 -1.650 -9.522 1.00 91.44 86 SER A N 1
ATOM 656 C CA . SER A 1 86 ? 14.095 -1.925 -9.636 1.00 91.44 86 SER A CA 1
ATOM 657 C C . SER A 1 86 ? 13.582 -2.631 -8.376 1.00 91.44 86 SER A C 1
ATOM 659 O O . SER A 1 86 ? 13.376 -3.841 -8.360 1.00 91.44 86 SER A O 1
ATOM 661 N N . LEU A 1 87 ? 13.460 -1.871 -7.287 1.00 94.38 87 LEU A N 1
ATOM 662 C CA . LEU A 1 87 ? 12.904 -2.335 -6.019 1.00 94.38 87 LEU A CA 1
ATOM 663 C C . LEU A 1 87 ? 11.391 -2.108 -6.005 1.00 94.38 87 LEU A C 1
ATOM 665 O O . LEU A 1 87 ? 10.920 -1.021 -6.325 1.00 94.38 87 LEU A O 1
ATOM 669 N N . GLY A 1 88 ? 10.636 -3.119 -5.590 1.00 93.19 88 GLY A N 1
ATOM 670 C CA . GLY A 1 88 ? 9.181 -3.088 -5.453 1.00 93.19 88 GLY A CA 1
ATOM 671 C C . GLY A 1 88 ? 8.680 -2.493 -4.134 1.00 93.19 88 GLY A C 1
ATOM 672 O O . GLY A 1 88 ? 7.646 -2.910 -3.620 1.00 93.19 88 GLY A O 1
ATOM 673 N N . PHE A 1 89 ? 9.404 -1.556 -3.522 1.00 95.19 89 PHE A N 1
ATOM 674 C CA . PHE A 1 89 ? 8.993 -0.950 -2.250 1.00 95.19 89 PHE A CA 1
ATOM 675 C C . PHE A 1 89 ? 7.982 0.171 -2.476 1.00 95.19 89 PHE A C 1
ATOM 677 O O . PHE A 1 89 ? 8.332 1.344 -2.415 1.00 95.19 89 PHE A O 1
ATOM 684 N N . GLU A 1 90 ? 6.737 -0.178 -2.792 1.00 94.44 90 GLU A N 1
ATOM 685 C CA . GLU A 1 90 ? 5.710 0.783 -3.206 1.00 94.44 90 GLU A CA 1
ATOM 686 C C . GLU A 1 90 ? 4.477 0.704 -2.305 1.00 94.44 90 GLU A C 1
ATOM 688 O O . GLU A 1 90 ? 3.857 -0.348 -2.154 1.00 94.44 90 GLU A O 1
ATOM 693 N N . PHE A 1 91 ? 4.082 1.837 -1.716 1.00 97.19 91 PHE A N 1
ATOM 694 C CA . PHE A 1 91 ? 2.870 1.909 -0.887 1.00 97.19 91 PHE A CA 1
ATOM 695 C C . PHE A 1 91 ? 1.575 2.022 -1.699 1.00 97.19 91 PHE A C 1
ATOM 697 O O . PHE A 1 91 ? 0.489 1.911 -1.126 1.00 97.19 91 PHE A O 1
ATOM 704 N N . VAL A 1 92 ? 1.668 2.231 -3.015 1.00 97.62 92 VAL A N 1
ATOM 705 C CA . VAL A 1 92 ? 0.499 2.453 -3.875 1.00 97.62 92 VAL A CA 1
ATOM 706 C C . VAL A 1 92 ? -0.411 1.231 -3.936 1.00 97.62 92 VAL A C 1
ATOM 708 O O . VAL A 1 92 ? -1.628 1.372 -3.806 1.00 97.62 92 VAL A O 1
ATOM 711 N N . THR A 1 93 ? 0.167 0.031 -4.025 1.00 98.19 93 THR A N 1
ATOM 712 C CA . THR A 1 93 ? -0.563 -1.242 -4.039 1.00 98.19 93 THR A CA 1
ATOM 713 C C . THR A 1 93 ? -1.317 -1.449 -2.730 1.00 98.19 93 THR A C 1
ATOM 715 O O . THR A 1 93 ? -2.537 -1.631 -2.732 1.00 98.19 93 THR A O 1
ATOM 718 N N . PHE A 1 94 ? -0.617 -1.314 -1.600 1.00 98.56 94 PHE A N 1
ATOM 719 C CA . PHE A 1 94 ? -1.211 -1.411 -0.268 1.00 98.56 94 PHE A CA 1
ATOM 720 C C . PHE A 1 94 ? -2.348 -0.400 -0.066 1.00 98.56 94 PHE A C 1
ATOM 722 O O . PHE A 1 94 ? -3.463 -0.792 0.275 1.00 98.56 94 PHE A O 1
ATOM 729 N N . GLY A 1 95 ? -2.103 0.890 -0.321 1.00 98.31 95 GLY A N 1
ATOM 730 C CA . GLY A 1 95 ? -3.104 1.945 -0.134 1.00 98.31 95 GLY A CA 1
ATOM 731 C C . GLY A 1 95 ? -4.346 1.752 -1.005 1.00 98.31 95 GLY A C 1
ATOM 732 O O . GLY A 1 95 ? -5.469 1.904 -0.527 1.00 98.31 95 GLY A O 1
ATOM 733 N N . THR A 1 96 ? -4.159 1.339 -2.259 1.00 98.69 96 THR A N 1
ATOM 734 C CA . THR A 1 96 ? -5.257 1.065 -3.198 1.00 98.69 96 THR A CA 1
ATOM 735 C C . THR A 1 96 ? -6.140 -0.077 -2.712 1.00 98.69 96 THR A C 1
ATOM 737 O O . THR A 1 96 ? -7.357 0.081 -2.627 1.00 98.69 96 THR A O 1
ATOM 740 N N . ILE A 1 97 ? -5.539 -1.210 -2.338 1.00 98.69 97 ILE A N 1
ATOM 741 C CA . ILE A 1 97 ? -6.281 -2.379 -1.852 1.00 98.69 97 ILE A CA 1
ATOM 742 C C . ILE A 1 97 ? -7.011 -2.051 -0.544 1.00 98.69 97 ILE A C 1
ATOM 744 O O . ILE A 1 97 ? -8.201 -2.340 -0.416 1.00 98.69 97 ILE A O 1
ATOM 748 N N . MET A 1 98 ? -6.330 -1.400 0.406 1.00 98.56 98 MET A N 1
ATOM 749 C CA . MET A 1 98 ? -6.921 -1.000 1.687 1.00 98.56 98 MET A CA 1
ATOM 750 C C . MET A 1 98 ? -8.122 -0.070 1.483 1.00 98.56 98 MET A C 1
ATOM 752 O O . MET A 1 98 ? -9.186 -0.289 2.064 1.00 98.56 98 MET A O 1
ATOM 756 N N . CYS A 1 99 ? -7.998 0.939 0.617 1.00 98.50 99 CYS A N 1
ATOM 757 C CA . CYS A 1 99 ? -9.118 1.812 0.278 1.00 98.50 99 CYS A CA 1
ATOM 758 C C . CYS A 1 99 ? -10.246 1.079 -0.459 1.00 98.50 99 CYS A C 1
ATOM 760 O O . CYS A 1 99 ? -11.406 1.408 -0.227 1.00 98.50 99 CYS A O 1
ATOM 762 N N . GLY A 1 100 ? -9.948 0.088 -1.300 1.00 98.38 100 GLY A N 1
ATOM 763 C CA . GLY A 1 100 ? -10.970 -0.686 -2.017 1.00 98.38 100 GLY A CA 1
ATOM 764 C C . GLY A 1 100 ? -11.808 -1.553 -1.101 1.00 98.38 100 GLY A C 1
ATOM 765 O O . GLY A 1 100 ? -13.034 -1.573 -1.219 1.00 98.38 100 GLY A O 1
ATOM 766 N N . ILE A 1 101 ? -11.150 -2.197 -0.143 1.00 98.31 101 ILE A N 1
ATOM 767 C CA . ILE A 1 101 ? -11.806 -3.032 0.857 1.00 98.31 101 ILE A CA 1
ATOM 768 C C . ILE A 1 101 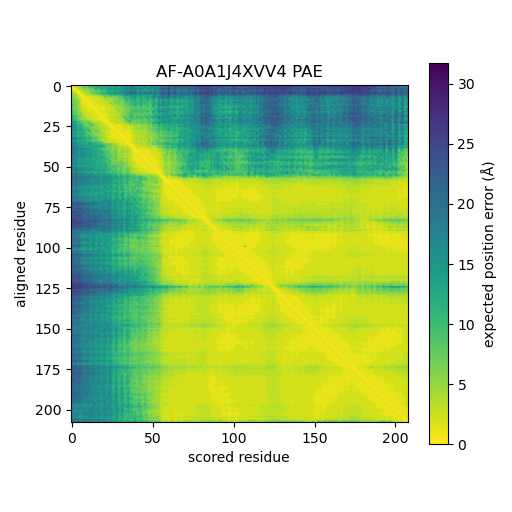? -12.649 -2.177 1.814 1.00 98.31 101 ILE A C 1
ATOM 770 O O . ILE A 1 101 ? -13.807 -2.508 2.049 1.00 98.31 101 ILE A O 1
ATOM 774 N N . VAL A 1 102 ? -12.109 -1.066 2.335 1.00 97.88 102 VAL A N 1
ATOM 775 C CA . VAL A 1 102 ? -12.777 -0.298 3.406 1.00 97.88 102 VAL A CA 1
ATOM 776 C C . VAL A 1 102 ? -13.725 0.785 2.880 1.00 97.88 102 VAL A C 1
ATOM 778 O O . VAL A 1 102 ? -14.808 0.982 3.424 1.00 97.88 102 VAL A O 1
ATOM 781 N N . TYR A 1 103 ? -13.340 1.511 1.830 1.00 97.81 103 TYR A N 1
ATOM 782 C CA . TYR A 1 103 ? -14.086 2.673 1.323 1.00 97.81 103 TYR A CA 1
ATOM 783 C C . TYR A 1 103 ? -14.781 2.425 -0.021 1.00 97.81 103 TYR A C 1
ATOM 785 O O . TYR A 1 103 ? -15.556 3.273 -0.474 1.00 97.81 103 TYR A O 1
ATOM 793 N N . GLY A 1 104 ? -14.520 1.284 -0.659 1.00 97.75 104 GLY A N 1
ATOM 794 C CA . GLY A 1 104 ? -15.114 0.894 -1.931 1.00 97.75 104 GLY A CA 1
ATOM 795 C C . GLY A 1 104 ? -14.280 1.265 -3.166 1.00 97.75 104 GLY A C 1
ATOM 796 O O . GLY A 1 104 ? -13.264 1.965 -3.081 1.00 97.75 104 GLY A O 1
ATOM 797 N N . PRO A 1 105 ? -14.727 0.813 -4.351 1.00 98.31 105 PRO A N 1
ATOM 798 C CA . PRO A 1 105 ? -13.899 0.761 -5.556 1.00 98.31 105 PRO A CA 1
ATOM 799 C C . PRO A 1 105 ? -13.544 2.151 -6.092 1.00 98.31 105 PRO A C 1
ATOM 801 O O . PRO A 1 105 ? -12.414 2.382 -6.511 1.00 98.31 105 PRO A O 1
ATOM 804 N N . GLY A 1 106 ? -14.466 3.118 -6.018 1.00 98.06 106 GLY A N 1
ATOM 805 C CA . GLY A 1 106 ? -14.214 4.478 -6.509 1.00 98.06 106 GLY A CA 1
ATOM 806 C C . GLY A 1 106 ? -13.055 5.171 -5.783 1.00 98.06 106 GLY A C 1
ATOM 807 O O . GLY A 1 106 ? -12.222 5.814 -6.416 1.00 98.06 106 GLY A O 1
ATOM 808 N N . THR A 1 107 ? -12.950 4.998 -4.460 1.00 97.94 107 THR A N 1
ATOM 809 C CA . THR A 1 107 ? -11.832 5.563 -3.687 1.00 97.94 107 THR A CA 1
ATOM 810 C C . THR A 1 107 ? -10.524 4.842 -3.980 1.00 97.94 107 THR A C 1
ATOM 812 O O . THR A 1 107 ? -9.490 5.492 -4.069 1.00 97.94 107 THR A O 1
ATOM 815 N N . ALA A 1 108 ? -10.561 3.525 -4.165 1.00 98.38 108 ALA A N 1
ATOM 816 C CA . ALA A 1 108 ? -9.378 2.745 -4.507 1.00 98.38 108 ALA A CA 1
ATOM 817 C C . ALA A 1 108 ? -8.795 3.129 -5.863 1.00 98.38 108 ALA A C 1
ATOM 819 O O . ALA A 1 108 ? -7.606 3.409 -5.952 1.00 98.38 108 ALA A O 1
ATOM 820 N N . ILE A 1 109 ? -9.640 3.205 -6.896 1.00 98.56 109 ILE A N 1
ATOM 821 C CA . ILE A 1 109 ? -9.233 3.633 -8.238 1.00 98.56 109 ILE A CA 1
ATOM 822 C C . ILE A 1 109 ? -8.603 5.025 -8.164 1.00 98.56 109 ILE A C 1
ATOM 824 O O . ILE A 1 109 ? -7.527 5.242 -8.711 1.00 98.56 109 ILE A O 1
ATOM 828 N N . PHE A 1 110 ? -9.231 5.952 -7.436 1.00 98.31 110 PHE A N 1
ATOM 829 C CA . PHE A 1 110 ? -8.677 7.287 -7.238 1.00 98.31 110 PHE A CA 1
ATOM 830 C C . PHE A 1 110 ? -7.295 7.243 -6.569 1.00 98.31 110 PHE A C 1
ATOM 832 O O . PHE A 1 110 ? -6.354 7.832 -7.091 1.00 98.31 110 PHE A O 1
ATOM 839 N N . VAL A 1 111 ? -7.145 6.520 -5.455 1.00 98.25 111 VAL A N 1
ATOM 840 C CA . VAL A 1 111 ? -5.863 6.405 -4.737 1.00 98.25 111 VAL A CA 1
ATOM 841 C C . VAL A 1 111 ? -4.782 5.763 -5.608 1.00 98.25 111 VAL A C 1
ATOM 843 O O . VAL A 1 111 ? -3.666 6.272 -5.645 1.00 98.25 111 VAL A O 1
ATOM 846 N N . GLY A 1 112 ? -5.105 4.698 -6.342 1.00 97.75 112 GLY A N 1
ATOM 847 C CA . GLY A 1 112 ? -4.152 4.003 -7.205 1.00 97.75 112 GLY A CA 1
ATOM 848 C C . GLY A 1 112 ? -3.702 4.847 -8.392 1.00 97.75 112 GLY A C 1
ATOM 849 O O . GLY A 1 112 ? -2.503 5.031 -8.598 1.00 97.75 112 GLY A O 1
ATOM 850 N N . LEU A 1 113 ? -4.651 5.415 -9.144 1.00 97.75 113 LEU A N 1
ATOM 851 C CA . LEU A 1 113 ? -4.336 6.226 -10.321 1.00 97.75 113 LEU A CA 1
ATOM 852 C C . LEU A 1 113 ? -3.636 7.528 -9.922 1.00 97.75 113 LEU A C 1
ATOM 854 O O . LEU A 1 113 ? -2.562 7.832 -10.433 1.00 97.75 113 LEU A O 1
ATOM 858 N N . ILE A 1 114 ? -4.199 8.292 -8.984 1.00 97.75 114 ILE A N 1
ATOM 859 C CA . ILE A 1 114 ? -3.598 9.566 -8.572 1.00 97.75 114 ILE A CA 1
ATOM 860 C C . ILE A 1 114 ? -2.276 9.334 -7.835 1.00 97.75 114 ILE A C 1
ATOM 862 O O . ILE A 1 114 ? -1.352 10.124 -8.003 1.00 97.75 114 ILE A O 1
ATOM 866 N N . GLY A 1 115 ? -2.137 8.238 -7.085 1.00 96.25 115 GLY A N 1
ATOM 867 C CA . GLY A 1 115 ? -0.886 7.864 -6.426 1.00 96.25 115 GLY A CA 1
ATOM 868 C C . GLY A 1 115 ? 0.254 7.630 -7.418 1.00 96.25 115 GLY A C 1
ATOM 869 O O . GLY A 1 115 ? 1.329 8.205 -7.244 1.00 96.25 115 GLY A O 1
ATOM 870 N N . ILE A 1 116 ? 0.010 6.855 -8.484 1.00 95.38 116 ILE A N 1
ATOM 871 C CA . ILE A 1 116 ? 0.978 6.690 -9.583 1.00 95.38 116 ILE A CA 1
ATOM 872 C C . ILE A 1 116 ? 1.235 8.027 -10.268 1.00 95.38 116 ILE A C 1
ATOM 874 O O . ILE A 1 116 ? 2.387 8.426 -10.414 1.00 95.38 116 ILE A O 1
ATOM 878 N N . PHE A 1 117 ? 0.182 8.747 -10.660 1.00 96.06 117 PHE A N 1
ATOM 879 C CA . PHE A 1 117 ? 0.327 10.004 -11.388 1.00 96.06 117 PHE A CA 1
ATOM 880 C C . PHE A 1 117 ? 1.179 11.024 -10.630 1.00 96.06 117 PHE A C 1
ATOM 882 O O . PHE A 1 117 ? 2.082 11.622 -11.212 1.00 96.06 117 PHE A O 1
ATOM 889 N N . LEU A 1 118 ? 0.931 11.207 -9.331 1.00 94.38 118 LEU A N 1
ATOM 890 C CA . LEU A 1 118 ? 1.698 12.132 -8.500 1.00 94.38 118 LEU A CA 1
ATOM 891 C C . LEU A 1 118 ? 3.157 11.701 -8.377 1.00 94.38 118 LEU A C 1
ATOM 893 O O . LEU A 1 118 ? 4.048 12.534 -8.522 1.00 94.38 118 LEU A O 1
ATOM 897 N N . ALA A 1 119 ? 3.419 10.412 -8.170 1.00 91.06 119 ALA A N 1
ATOM 898 C CA . ALA A 1 119 ? 4.783 9.905 -8.136 1.00 91.06 119 ALA A CA 1
ATOM 899 C C . ALA A 1 119 ? 5.525 10.123 -9.463 1.00 91.06 119 ALA A C 1
ATOM 901 O O . ALA A 1 119 ? 6.693 10.506 -9.480 1.00 91.06 119 ALA A O 1
ATOM 902 N N . GLU A 1 120 ? 4.857 9.890 -10.590 1.00 91.94 120 GLU A N 1
ATOM 903 C CA . GLU A 1 120 ? 5.367 10.113 -11.947 1.00 91.94 120 GLU A CA 1
ATOM 904 C C . GLU A 1 120 ? 5.674 11.577 -12.223 1.00 91.94 120 GLU A C 1
ATOM 906 O O . GLU A 1 120 ? 6.788 11.912 -12.634 1.00 91.94 120 GLU A O 1
ATOM 911 N N . TYR A 1 121 ? 4.717 12.443 -11.907 1.00 94.19 121 TYR A N 1
ATOM 912 C CA . TYR A 1 121 ? 4.835 13.880 -12.080 1.00 94.19 121 TYR A CA 1
ATOM 913 C C . TYR A 1 121 ? 5.959 14.467 -11.218 1.00 94.19 121 TYR A C 1
ATOM 915 O O . TYR A 1 121 ? 6.840 15.148 -11.737 1.00 94.19 121 TYR A O 1
ATOM 923 N N . VAL A 1 122 ? 5.985 14.159 -9.916 1.00 91.44 122 VAL A N 1
ATOM 924 C CA . VAL A 1 122 ? 6.999 14.689 -8.988 1.00 91.44 122 VAL A CA 1
ATOM 925 C C . VAL A 1 122 ? 8.379 14.094 -9.263 1.00 91.44 122 VAL A C 1
ATOM 927 O O . VAL A 1 122 ? 9.384 14.794 -9.177 1.00 91.44 122 VAL A O 1
ATOM 930 N N . GLY A 1 123 ? 8.446 12.812 -9.624 1.00 88.88 123 GLY A N 1
ATOM 931 C CA . GLY A 1 123 ? 9.707 12.156 -9.960 1.00 88.88 123 GLY A CA 1
ATOM 932 C C . GLY A 1 123 ? 10.256 12.512 -11.345 1.00 88.88 123 GLY A C 1
ATOM 933 O O . GLY A 1 123 ? 11.348 12.054 -11.673 1.00 88.88 123 GLY A O 1
ATOM 934 N N . GLY A 1 124 ? 9.517 13.271 -12.166 1.00 88.62 124 GLY A N 1
ATOM 935 C CA . GLY A 1 124 ? 9.965 13.766 -13.473 1.00 88.62 124 GLY A CA 1
ATOM 936 C C . GLY A 1 124 ? 10.309 12.675 -14.494 1.00 88.62 124 GLY A C 1
ATOM 937 O O . GLY A 1 124 ? 11.119 12.910 -15.388 1.00 88.62 124 GLY A O 1
ATOM 938 N N . ARG A 1 125 ? 9.752 11.464 -14.349 1.00 82.44 125 ARG A N 1
ATOM 939 C CA . ARG A 1 125 ? 10.130 10.281 -15.145 1.00 82.44 125 ARG A CA 1
ATOM 940 C C . ARG A 1 125 ? 8.919 9.513 -15.676 1.00 82.44 125 ARG A C 1
ATOM 942 O O . ARG A 1 125 ? 8.860 8.305 -15.511 1.00 82.44 125 ARG A O 1
ATOM 949 N N . MET A 1 126 ? 8.022 10.203 -16.380 1.00 86.94 126 MET A N 1
ATOM 950 C CA . MET A 1 126 ? 6.933 9.560 -17.128 1.00 86.94 126 MET A CA 1
ATOM 951 C C . MET A 1 126 ? 7.512 8.625 -18.196 1.00 86.94 126 MET A C 1
ATOM 953 O O . MET A 1 126 ? 8.014 9.078 -19.227 1.00 86.94 126 MET A O 1
ATOM 957 N N . GLN A 1 127 ? 7.465 7.321 -17.942 1.00 88.44 127 GLN A N 1
ATOM 958 C CA . GLN A 1 127 ? 7.925 6.301 -18.878 1.00 88.44 127 GLN A CA 1
ATOM 959 C C . GLN A 1 127 ? 6.716 5.633 -19.549 1.00 88.44 127 GLN A C 1
ATOM 961 O O . GLN A 1 127 ? 5.649 5.534 -18.950 1.00 88.44 127 GLN A O 1
ATOM 966 N N . PRO A 1 128 ? 6.828 5.143 -20.796 1.00 86.56 128 PRO A N 1
ATOM 967 C CA . PRO A 1 128 ? 5.679 4.534 -21.472 1.00 86.56 128 PRO A CA 1
ATOM 968 C C . PRO A 1 128 ? 5.079 3.334 -20.719 1.00 86.56 128 PRO A C 1
ATOM 970 O O . PRO A 1 128 ? 3.871 3.114 -20.769 1.00 86.56 128 PRO A O 1
ATOM 973 N N . HIS A 1 129 ? 5.896 2.589 -19.965 1.00 88.12 129 HIS A N 1
ATOM 974 C CA . HIS A 1 129 ? 5.419 1.465 -19.153 1.00 88.12 129 HIS A CA 1
ATOM 975 C C . HIS A 1 129 ? 4.553 1.892 -17.961 1.00 88.12 129 HIS A C 1
ATOM 977 O O . HIS A 1 129 ? 3.778 1.079 -17.470 1.00 88.12 129 HIS A O 1
ATOM 983 N N . THR A 1 130 ? 4.601 3.158 -17.541 1.00 91.75 130 THR A N 1
ATOM 984 C CA . THR A 1 130 ? 3.722 3.702 -16.500 1.00 91.75 130 THR A CA 1
ATOM 985 C C . THR A 1 130 ? 2.242 3.529 -16.868 1.00 91.75 130 THR A C 1
ATOM 987 O O . THR A 1 130 ? 1.406 3.294 -15.997 1.00 91.75 130 THR A O 1
ATOM 990 N N . ILE A 1 131 ? 1.894 3.581 -18.162 1.00 94.44 131 ILE A N 1
ATOM 991 C CA . ILE A 1 131 ? 0.518 3.350 -18.642 1.00 94.44 1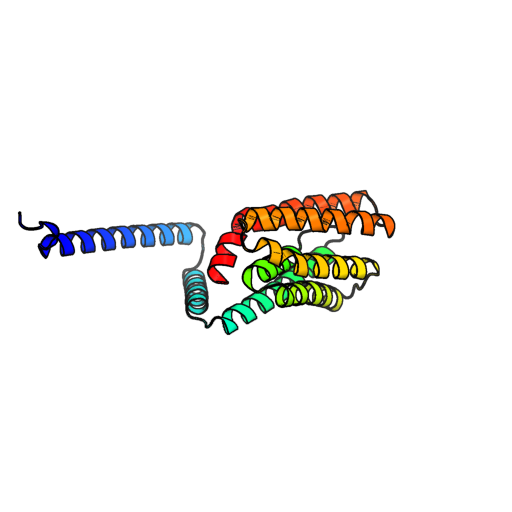31 ILE A CA 1
ATOM 992 C C . ILE A 1 131 ? 0.021 1.958 -18.231 1.00 94.44 131 ILE A C 1
ATOM 994 O O . ILE A 1 131 ? -1.132 1.801 -17.832 1.00 94.44 131 ILE A O 1
ATOM 998 N N . ILE A 1 132 ? 0.901 0.956 -18.271 1.00 95.25 132 ILE A N 1
ATOM 999 C CA . ILE A 1 132 ? 0.584 -0.413 -17.858 1.00 95.25 132 ILE A CA 1
ATOM 1000 C C . ILE A 1 132 ? 0.263 -0.433 -16.356 1.00 95.25 132 ILE A C 1
ATOM 1002 O O . ILE A 1 132 ? -0.747 -1.011 -15.953 1.00 95.25 132 ILE A O 1
ATOM 1006 N N . SER A 1 133 ? 1.053 0.270 -15.539 1.00 94.62 133 SER A N 1
ATOM 1007 C CA . SER A 1 133 ? 0.826 0.404 -14.094 1.00 94.62 133 SER A CA 1
ATOM 1008 C C . SER A 1 133 ? -0.505 1.096 -13.782 1.00 94.62 133 SER A C 1
ATOM 1010 O O . SER A 1 133 ? -1.231 0.645 -12.899 1.00 94.62 133 SER A O 1
ATOM 1012 N N . PHE A 1 134 ? -0.878 2.145 -14.527 1.00 96.50 134 PHE A N 1
ATOM 1013 C CA . PHE A 1 134 ? -2.187 2.796 -14.380 1.00 96.50 134 PHE A CA 1
ATOM 1014 C C . PHE A 1 134 ? -3.339 1.815 -14.615 1.00 96.50 134 PHE A C 1
ATOM 1016 O O . PHE A 1 134 ? -4.269 1.758 -13.810 1.00 96.50 134 PHE A O 1
ATOM 1023 N N . ILE A 1 135 ? -3.274 1.026 -15.692 1.00 96.50 135 ILE A N 1
ATOM 1024 C CA . ILE A 1 135 ? -4.312 0.040 -16.016 1.00 96.50 135 ILE A CA 1
ATOM 1025 C C . ILE A 1 135 ? -4.398 -1.021 -14.916 1.00 96.50 135 ILE A C 1
ATOM 1027 O O . ILE A 1 135 ? -5.493 -1.295 -14.421 1.00 96.50 135 ILE A O 1
ATOM 1031 N N . GLY A 1 136 ? -3.261 -1.578 -14.486 1.00 97.06 136 GLY A N 1
ATOM 1032 C CA . GLY A 1 136 ? -3.243 -2.580 -13.420 1.00 97.06 136 GLY A CA 1
ATOM 1033 C C . GLY A 1 136 ? -3.773 -2.040 -12.098 1.00 97.06 136 GLY A C 1
ATOM 1034 O O . GLY A 1 136 ? -4.608 -2.686 -11.476 1.00 97.06 136 GLY A O 1
ATOM 1035 N N . MET A 1 137 ? -3.374 -0.835 -11.688 1.00 97.69 137 MET A N 1
ATOM 1036 C CA . MET A 1 137 ? -3.859 -0.239 -10.439 1.00 97.69 137 MET A CA 1
ATOM 1037 C C . MET A 1 137 ? -5.332 0.151 -10.494 1.00 97.69 137 MET A C 1
ATOM 1039 O O . MET A 1 137 ? -6.043 -0.035 -9.506 1.00 97.69 137 MET A O 1
ATOM 1043 N N . GLY A 1 138 ? -5.819 0.636 -11.638 1.00 98.00 138 GLY A N 1
ATOM 1044 C CA . GLY A 1 138 ? -7.249 0.857 -11.849 1.00 98.00 138 GLY A CA 1
ATOM 1045 C C . GLY A 1 138 ? -8.041 -0.446 -11.721 1.00 98.00 138 GLY A C 1
ATOM 1046 O O . GLY A 1 138 ? -9.048 -0.493 -11.013 1.00 98.00 138 GLY A O 1
ATOM 1047 N N . PHE A 1 139 ? -7.547 -1.524 -12.336 1.00 98.25 139 PHE A N 1
ATOM 1048 C CA . PHE A 1 139 ? -8.159 -2.847 -12.243 1.00 98.25 139 PHE A CA 1
ATOM 1049 C C . PHE A 1 139 ? -8.142 -3.393 -10.809 1.00 98.25 139 PHE A C 1
ATOM 1051 O O . PHE A 1 139 ? -9.196 -3.763 -10.297 1.00 98.25 139 PHE A O 1
ATOM 1058 N N . ILE A 1 140 ? -6.993 -3.377 -10.123 1.00 98.50 140 ILE A N 1
ATOM 1059 C CA . ILE A 1 140 ? -6.873 -3.818 -8.724 1.00 98.50 140 ILE A CA 1
ATOM 1060 C C . ILE A 1 140 ? -7.763 -2.998 -7.796 1.00 98.50 140 ILE A C 1
ATOM 1062 O O . ILE A 1 140 ? -8.456 -3.573 -6.960 1.00 98.50 140 ILE A O 1
ATOM 1066 N N . GLY A 1 141 ? -7.799 -1.675 -7.960 1.00 98.25 141 GLY A N 1
ATOM 1067 C CA . GLY A 1 141 ? -8.670 -0.808 -7.172 1.00 98.25 141 GLY A CA 1
ATOM 1068 C C . GLY A 1 141 ? -10.148 -1.149 -7.349 1.00 98.25 141 GLY A C 1
ATOM 1069 O O . GLY A 1 141 ? -10.897 -1.179 -6.372 1.00 98.25 141 GLY A O 1
ATOM 1070 N N . PHE A 1 142 ? -10.562 -1.477 -8.574 1.00 98.44 142 PHE A N 1
ATOM 1071 C CA . PHE A 1 142 ? -11.913 -1.954 -8.844 1.00 98.44 142 PHE A CA 1
ATOM 1072 C C . PHE A 1 142 ? -12.183 -3.313 -8.183 1.00 98.44 142 PHE A C 1
ATOM 1074 O O . PHE 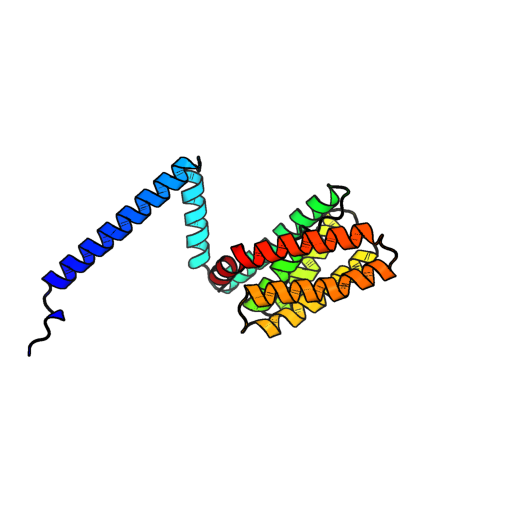A 1 142 ? -13.172 -3.455 -7.460 1.00 98.44 142 PHE A O 1
ATOM 1081 N N . ILE A 1 143 ? -11.306 -4.304 -8.391 1.00 98.44 143 ILE A N 1
ATOM 1082 C CA . ILE A 1 143 ? -11.578 -5.669 -7.929 1.00 98.44 143 ILE A CA 1
ATOM 1083 C C . ILE A 1 143 ? -11.415 -5.853 -6.416 1.00 98.44 143 ILE A C 1
ATOM 1085 O O . ILE A 1 143 ? -12.046 -6.741 -5.846 1.00 98.44 143 ILE A O 1
ATOM 1089 N N . ALA A 1 144 ? -10.621 -5.013 -5.746 1.00 98.50 144 ALA A N 1
ATOM 1090 C CA . ALA A 1 144 ? -10.350 -5.127 -4.314 1.00 98.50 144 ALA A CA 1
ATOM 1091 C C . ALA A 1 144 ? -11.627 -5.100 -3.461 1.00 98.50 144 ALA A C 1
ATOM 1093 O O . ALA A 1 144 ? -11.706 -5.775 -2.436 1.00 98.50 144 ALA A O 1
ATOM 1094 N N . HIS A 1 145 ? -12.657 -4.375 -3.903 1.00 98.06 145 HIS A N 1
ATOM 1095 C CA . HIS A 1 145 ? -13.926 -4.296 -3.185 1.00 98.06 145 HIS A CA 1
ATOM 1096 C C . HIS A 1 145 ? -14.657 -5.645 -3.084 1.00 98.06 145 HIS A C 1
ATOM 1098 O O . HIS A 1 145 ? -15.285 -5.925 -2.065 1.00 98.06 145 HIS A O 1
ATOM 1104 N N . PHE A 1 146 ? -14.527 -6.524 -4.083 1.00 98.25 146 PHE A N 1
ATOM 1105 C CA . PHE A 1 146 ? -15.156 -7.852 -4.045 1.00 98.25 146 PHE A CA 1
ATOM 1106 C C . PHE A 1 146 ? -14.557 -8.769 -2.964 1.00 98.25 146 PHE A C 1
ATOM 1108 O O . PHE A 1 146 ? -15.126 -9.813 -2.659 1.00 98.25 146 PHE A O 1
ATOM 1115 N N . PHE A 1 147 ? -13.443 -8.364 -2.345 1.00 98.19 147 PHE A N 1
ATOM 1116 C CA . PHE A 1 147 ? -12.783 -9.075 -1.252 1.00 98.19 147 PHE A CA 1
ATOM 1117 C C . PHE A 1 147 ? -13.126 -8.512 0.138 1.00 98.19 147 PHE A C 1
ATOM 1119 O O . PHE A 1 147 ? -12.566 -8.976 1.129 1.00 98.19 147 PHE A O 1
ATOM 1126 N N . ALA A 1 148 ? -14.053 -7.550 0.253 1.00 96.38 148 ALA A N 1
ATOM 1127 C CA . ALA A 1 148 ? -14.328 -6.851 1.514 1.00 96.38 148 ALA A CA 1
ATOM 1128 C C . ALA A 1 148 ? -14.849 -7.741 2.666 1.00 96.38 148 ALA A C 1
ATOM 1130 O O . ALA A 1 148 ? -14.778 -7.343 3.825 1.00 96.38 148 ALA A O 1
ATOM 1131 N N . GLY A 1 149 ? -15.334 -8.953 2.374 1.00 96.19 149 GLY A N 1
ATOM 1132 C CA . GLY A 1 149 ? -15.746 -9.942 3.381 1.00 96.19 149 GLY A CA 1
ATOM 1133 C C . GLY A 1 149 ? -14.657 -10.937 3.809 1.00 96.19 149 GLY A C 1
ATOM 1134 O O . GLY A 1 149 ? -14.910 -11.788 4.659 1.00 96.19 149 GLY A O 1
ATOM 1135 N N . MET A 1 150 ? -13.467 -10.880 3.211 1.00 97.94 150 MET A N 1
ATOM 1136 C CA . MET A 1 150 ? -12.359 -11.803 3.480 1.00 97.94 150 MET A CA 1
ATOM 1137 C C . MET A 1 150 ? -11.416 -11.248 4.560 1.00 97.94 150 MET A C 1
ATOM 1139 O O . MET A 1 150 ? -11.383 -10.042 4.802 1.00 97.94 150 MET A O 1
ATOM 1143 N N . ASP A 1 151 ? -10.604 -12.103 5.205 1.00 97.69 151 ASP A N 1
ATOM 1144 C CA . ASP A 1 151 ? -9.509 -11.615 6.058 1.00 97.69 151 ASP A CA 1
ATOM 1145 C C . ASP A 1 151 ? -8.603 -10.694 5.236 1.00 97.69 151 ASP A C 1
ATOM 1147 O O . ASP A 1 151 ? -8.028 -11.105 4.227 1.00 97.69 151 ASP A O 1
ATOM 1151 N N . ILE A 1 152 ? -8.471 -9.448 5.689 1.00 97.94 152 ILE A N 1
ATOM 1152 C CA . ILE A 1 152 ? -7.802 -8.385 4.934 1.00 97.94 152 ILE A CA 1
ATOM 1153 C C . ILE A 1 152 ? -6.351 -8.719 4.568 1.00 97.94 152 ILE A C 1
ATOM 1155 O O . ILE A 1 152 ? -5.847 -8.259 3.546 1.00 97.94 152 ILE A O 1
ATOM 1159 N N . ARG A 1 153 ? -5.679 -9.556 5.369 1.00 98.38 153 ARG A N 1
ATOM 1160 C CA . ARG A 1 153 ? -4.297 -9.972 5.110 1.00 98.38 153 ARG A CA 1
ATOM 1161 C C . ARG A 1 153 ? -4.251 -10.921 3.921 1.00 98.38 153 ARG A C 1
ATOM 1163 O O . ARG A 1 153 ? -3.450 -10.721 3.015 1.00 98.38 153 ARG A O 1
ATOM 1170 N N . LEU A 1 154 ? -5.135 -11.921 3.918 1.00 98.38 154 LEU A N 1
ATOM 1171 C CA . LEU A 1 154 ? -5.253 -12.880 2.823 1.00 98.38 154 LEU A CA 1
ATOM 1172 C C . LEU A 1 154 ? -5.720 -12.194 1.535 1.00 98.38 154 LEU A C 1
ATOM 1174 O O . LEU A 1 154 ? -5.112 -12.403 0.488 1.00 98.38 154 LEU A O 1
ATOM 1178 N N . ALA A 1 155 ? -6.744 -11.341 1.627 1.00 98.44 155 ALA A N 1
ATOM 1179 C CA . ALA A 1 155 ? -7.234 -10.552 0.501 1.00 98.44 155 ALA A CA 1
ATOM 1180 C C . ALA A 1 155 ? -6.117 -9.700 -0.115 1.00 98.44 155 ALA A C 1
ATOM 1182 O O . ALA A 1 155 ? -5.917 -9.720 -1.327 1.00 98.44 155 ALA A O 1
ATOM 1183 N N . GLY A 1 156 ? -5.350 -9.000 0.724 1.00 98.25 156 GLY A N 1
ATOM 1184 C CA . GLY A 1 156 ? -4.232 -8.177 0.286 1.00 98.25 156 GLY A CA 1
ATOM 1185 C C . GLY A 1 156 ? -3.126 -8.958 -0.409 1.00 98.25 156 GLY A C 1
ATOM 1186 O O . GLY A 1 156 ? -2.731 -8.598 -1.514 1.00 98.25 156 GLY A O 1
ATOM 1187 N N . ILE A 1 157 ? -2.668 -10.057 0.196 1.00 98.62 157 ILE A N 1
ATOM 1188 C CA . ILE A 1 157 ? -1.645 -10.936 -0.390 1.00 98.62 157 ILE A CA 1
ATOM 1189 C C . ILE A 1 157 ? -2.104 -11.470 -1.751 1.00 98.62 157 ILE A C 1
ATOM 1191 O O . ILE A 1 157 ? -1.351 -11.413 -2.721 1.00 98.62 157 ILE A O 1
ATOM 1195 N N . LEU A 1 158 ? -3.348 -11.947 -1.843 1.00 98.62 158 LEU A N 1
ATOM 1196 C CA . LEU A 1 158 ? -3.889 -12.481 -3.088 1.00 98.62 158 LEU A CA 1
ATOM 1197 C C . LEU A 1 158 ? -3.974 -11.404 -4.178 1.00 98.62 158 LEU A C 1
ATOM 1199 O O . LEU A 1 158 ? -3.576 -11.654 -5.312 1.00 98.62 158 LEU A O 1
ATOM 1203 N N . LEU A 1 159 ? -4.450 -10.204 -3.842 1.00 98.56 159 LEU A N 1
ATOM 1204 C CA . LEU A 1 159 ? -4.560 -9.093 -4.790 1.00 98.56 159 LEU A CA 1
ATOM 1205 C C . LEU A 1 159 ? -3.193 -8.589 -5.269 1.00 98.56 159 LEU A C 1
ATOM 1207 O O . LEU A 1 159 ? -3.072 -8.217 -6.432 1.00 98.56 159 LEU A O 1
ATOM 1211 N N . VAL A 1 160 ? -2.161 -8.628 -4.422 1.00 98.56 160 VAL A N 1
ATOM 1212 C CA . VAL A 1 160 ? -0.771 -8.339 -4.824 1.00 98.56 160 VAL A CA 1
ATOM 1213 C C . VAL A 1 160 ? -0.270 -9.377 -5.831 1.00 98.56 160 VAL A C 1
ATOM 1215 O O . VAL A 1 160 ? 0.295 -9.011 -6.857 1.00 98.56 160 VAL A O 1
ATOM 1218 N N . ILE A 1 161 ? -0.528 -10.666 -5.590 1.00 98.50 161 ILE A N 1
ATOM 1219 C CA . ILE A 1 161 ? -0.155 -11.730 -6.536 1.00 98.50 161 ILE A CA 1
ATOM 1220 C C . ILE A 1 161 ? -0.891 -11.547 -7.868 1.00 98.50 161 ILE A C 1
ATOM 1222 O O . ILE A 1 161 ? -0.273 -11.651 -8.923 1.00 98.50 161 ILE A O 1
ATOM 1226 N N . ILE A 1 162 ? -2.194 -11.245 -7.834 1.00 98.25 162 ILE A N 1
ATOM 1227 C CA . ILE A 1 162 ? -2.993 -10.979 -9.040 1.00 98.25 162 ILE A CA 1
ATOM 1228 C C . ILE A 1 162 ? -2.438 -9.770 -9.800 1.00 98.25 162 ILE A C 1
ATOM 1230 O O . ILE A 1 162 ? -2.321 -9.825 -11.022 1.00 98.25 162 ILE A O 1
ATOM 1234 N N . TYR A 1 163 ? -2.078 -8.698 -9.093 1.00 98.00 163 TYR A N 1
ATOM 1235 C CA . TYR A 1 163 ? -1.475 -7.512 -9.694 1.00 98.00 163 TYR A CA 1
ATOM 1236 C C . TYR A 1 163 ? -0.202 -7.861 -10.466 1.00 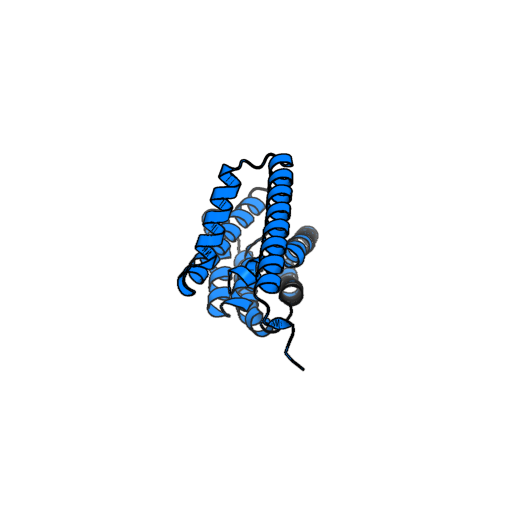98.00 163 TYR A C 1
ATOM 1238 O O . TYR A 1 163 ? -0.116 -7.575 -11.659 1.00 98.00 163 TYR A O 1
ATOM 1246 N N . ASP A 1 164 ? 0.752 -8.539 -9.826 1.00 97.94 164 ASP A N 1
ATOM 1247 C CA . ASP A 1 164 ? 2.026 -8.878 -10.467 1.00 97.94 164 ASP A CA 1
ATOM 1248 C C . ASP A 1 164 ? 1.856 -9.919 -11.581 1.00 97.94 164 ASP A C 1
ATOM 1250 O O . ASP A 1 164 ? 2.517 -9.833 -12.616 1.00 97.94 164 ASP A O 1
ATOM 1254 N N . ALA A 1 165 ? 0.909 -10.851 -11.435 1.00 97.75 165 ALA A N 1
ATOM 1255 C CA . ALA A 1 165 ? 0.563 -11.806 -12.486 1.00 97.75 165 ALA A CA 1
ATOM 1256 C C . ALA A 1 165 ? 0.029 -11.126 -13.760 1.00 97.75 165 ALA A C 1
ATOM 1258 O O . ALA A 1 165 ? 0.170 -11.680 -14.848 1.00 97.75 165 ALA A O 1
ATOM 1259 N N . ILE A 1 166 ? -0.562 -9.932 -13.643 1.00 96.50 166 ILE A N 1
ATOM 1260 C CA . ILE A 1 166 ? -1.014 -9.125 -14.783 1.00 96.50 166 ILE A CA 1
ATOM 1261 C C . ILE A 1 166 ? 0.120 -8.225 -15.285 1.00 96.50 166 ILE A C 1
ATOM 1263 O O . ILE A 1 166 ? 0.397 -8.175 -16.482 1.00 96.50 166 ILE A O 1
ATOM 1267 N N . ILE A 1 167 ? 0.783 -7.508 -14.380 1.00 96.62 167 ILE A N 1
ATOM 1268 C CA . ILE A 1 167 ? 1.731 -6.448 -14.728 1.00 96.62 167 ILE A CA 1
ATOM 1269 C C . ILE A 1 167 ? 3.068 -6.993 -15.227 1.00 96.62 167 ILE A C 1
ATOM 1271 O O . ILE A 1 167 ? 3.583 -6.500 -16.232 1.00 96.62 167 ILE A O 1
ATOM 1275 N N . CYS A 1 168 ? 3.636 -8.015 -14.582 1.00 96.75 168 CYS A N 1
ATOM 1276 C CA . CYS A 1 168 ? 4.959 -8.515 -14.951 1.00 96.75 168 CYS A CA 1
ATOM 1277 C C . CYS A 1 168 ? 5.013 -9.041 -16.399 1.00 96.75 168 CYS A C 1
ATOM 1279 O O . CYS A 1 168 ? 5.932 -8.645 -17.121 1.00 96.75 168 CYS A O 1
ATOM 1281 N N . PRO A 1 169 ? 4.046 -9.845 -16.892 1.00 97.69 169 PRO A N 1
ATOM 1282 C CA . PRO A 1 169 ? 4.021 -10.242 -18.300 1.00 97.69 169 PRO A CA 1
ATOM 1283 C C . PRO A 1 169 ? 3.920 -9.052 -19.258 1.00 97.69 169 PRO A C 1
ATOM 1285 O O . PRO A 1 169 ? 4.602 -9.029 -20.281 1.00 97.69 169 PRO A O 1
ATOM 1288 N N . LEU A 1 170 ? 3.117 -8.038 -18.919 1.00 96.50 170 LEU A N 1
ATOM 1289 C CA . LEU A 1 170 ? 2.976 -6.838 -19.745 1.00 96.50 170 LEU A CA 1
ATOM 1290 C C . LEU A 1 170 ? 4.281 -6.036 -19.806 1.00 96.50 170 LEU A C 1
ATOM 1292 O O . LEU A 1 170 ? 4.655 -5.572 -20.882 1.00 96.50 170 LEU A O 1
ATOM 1296 N N . TYR A 1 171 ? 5.023 -5.931 -18.701 1.00 95.56 171 TYR A N 1
ATOM 1297 C CA . TYR A 1 171 ? 6.351 -5.312 -18.700 1.00 95.56 171 TYR A CA 1
ATOM 1298 C C . TYR A 1 171 ? 7.357 -6.067 -19.571 1.00 95.56 171 TYR A C 1
ATOM 1300 O O . TYR A 1 171 ? 8.139 -5.425 -20.277 1.00 95.56 171 TYR A O 1
ATOM 1308 N N . LEU A 1 172 ? 7.332 -7.404 -19.557 1.00 97.00 172 LEU A N 1
ATOM 1309 C CA . LEU A 1 172 ? 8.196 -8.228 -20.409 1.00 97.00 172 LEU A CA 1
ATOM 1310 C C . LEU A 1 172 ? 7.864 -8.044 -21.895 1.00 97.00 172 LEU A C 1
ATOM 1312 O O . LEU A 1 172 ? 8.771 -7.850 -22.700 1.00 97.00 172 LEU A O 1
ATOM 1316 N N . ILE A 1 173 ? 6.575 -8.032 -22.254 1.00 96.94 173 ILE A N 1
ATOM 1317 C CA . ILE A 1 173 ? 6.116 -7.764 -23.629 1.00 96.94 173 ILE A CA 1
ATOM 1318 C C . ILE A 1 173 ? 6.564 -6.371 -24.093 1.00 96.94 173 ILE A C 1
ATOM 1320 O O . ILE A 1 173 ? 6.932 -6.195 -25.251 1.00 96.94 173 ILE A O 1
ATOM 1324 N N . TYR A 1 174 ? 6.598 -5.394 -23.184 1.00 95.56 174 TYR A N 1
ATOM 1325 C CA . TYR A 1 174 ? 7.066 -4.034 -23.463 1.00 95.56 174 TYR A CA 1
ATOM 1326 C C . TYR A 1 174 ? 8.604 -3.894 -23.496 1.00 95.56 174 TYR A C 1
ATOM 1328 O O . TYR A 1 174 ? 9.126 -2.783 -23.574 1.00 95.56 174 TYR A O 1
ATOM 1336 N N . GLY A 1 175 ? 9.345 -5.007 -23.437 1.00 95.69 175 GLY A N 1
ATOM 1337 C CA . GLY A 1 175 ? 10.801 -5.037 -23.586 1.00 95.69 175 GLY A CA 1
ATOM 1338 C C . GLY A 1 175 ? 11.587 -4.781 -22.298 1.00 95.69 175 GLY A C 1
ATOM 1339 O O . GLY A 1 175 ? 12.776 -4.469 -22.363 1.00 95.69 175 GLY A O 1
ATOM 1340 N N . SER A 1 176 ? 10.958 -4.899 -21.125 1.00 94.88 176 SER A N 1
ATOM 1341 C CA . SER A 1 176 ? 11.676 -4.784 -19.848 1.00 94.88 176 SER A CA 1
ATOM 1342 C C . SER A 1 176 ? 12.601 -5.984 -19.624 1.00 94.88 176 SER A C 1
ATOM 1344 O O . SER A 1 176 ? 12.256 -7.121 -19.940 1.00 94.88 176 SER A O 1
ATOM 1346 N N . GLU A 1 177 ? 13.772 -5.746 -19.032 1.00 96.50 177 GLU A N 1
ATOM 1347 C CA . GLU A 1 177 ? 14.755 -6.799 -18.749 1.00 96.50 177 GLU A CA 1
ATOM 1348 C C . GLU A 1 177 ? 14.203 -7.831 -17.735 1.00 96.50 177 GLU A C 1
ATOM 1350 O O . GLU A 1 177 ? 13.838 -7.436 -16.621 1.00 96.50 177 GLU A O 1
ATOM 1355 N N . PRO A 1 178 ? 14.192 -9.148 -18.044 1.00 97.50 178 PRO A N 1
ATOM 1356 C CA . PRO A 1 178 ? 13.590 -10.163 -17.173 1.00 97.50 178 PRO A CA 1
ATOM 1357 C C . PRO A 1 178 ? 14.148 -10.194 -15.748 1.00 97.50 178 PRO A C 1
ATOM 1359 O O . PRO A 1 178 ? 13.391 -10.352 -14.793 1.00 97.50 178 PRO A O 1
ATOM 1362 N N . ALA A 1 179 ? 15.458 -9.986 -15.588 1.00 97.69 179 ALA A N 1
ATOM 1363 C CA . ALA A 1 179 ? 16.102 -9.953 -14.276 1.00 97.69 179 ALA A CA 1
ATOM 1364 C C . ALA A 1 179 ? 15.589 -8.792 -13.404 1.00 97.69 179 ALA A C 1
ATOM 1366 O O . ALA A 1 179 ? 15.375 -8.969 -12.205 1.00 97.69 179 ALA A O 1
ATOM 1367 N N . ARG A 1 180 ? 15.333 -7.619 -14.003 1.00 95.75 180 ARG A N 1
ATOM 1368 C CA . ARG A 1 180 ? 14.779 -6.457 -13.288 1.00 95.75 180 ARG A CA 1
ATOM 1369 C C . ARG A 1 180 ? 13.324 -6.680 -12.905 1.00 95.75 180 ARG A C 1
ATOM 1371 O O . ARG A 1 180 ? 12.955 -6.378 -11.777 1.00 95.75 180 ARG A O 1
ATOM 1378 N N . VAL A 1 181 ? 12.525 -7.249 -13.811 1.00 96.94 181 VAL A N 1
ATOM 1379 C CA . VAL A 1 181 ? 11.120 -7.591 -13.535 1.00 96.94 181 VAL A CA 1
ATOM 1380 C C . VAL A 1 181 ? 11.025 -8.615 -12.402 1.00 96.94 181 VAL A C 1
ATOM 1382 O O . VAL A 1 181 ? 10.226 -8.441 -11.486 1.00 96.94 181 VAL A O 1
ATOM 1385 N N . ALA A 1 182 ? 11.879 -9.643 -12.410 1.00 97.81 182 ALA A N 1
ATOM 1386 C CA . ALA A 1 182 ? 11.930 -10.637 -11.342 1.00 97.81 182 ALA A CA 1
ATOM 1387 C C . ALA A 1 182 ? 12.349 -10.022 -9.995 1.00 97.81 182 ALA A C 1
ATOM 1389 O O . ALA A 1 182 ? 11.727 -10.308 -8.972 1.00 97.81 182 ALA A O 1
ATOM 1390 N N . LEU A 1 183 ? 13.365 -9.149 -9.989 1.00 97.38 183 LEU A N 1
ATOM 1391 C CA . LEU A 1 183 ? 13.795 -8.442 -8.780 1.00 97.38 183 LEU A CA 1
ATOM 1392 C C . LEU A 1 183 ? 12.678 -7.558 -8.210 1.00 97.38 183 LEU A C 1
ATOM 1394 O O . LEU A 1 183 ? 12.417 -7.613 -7.004 1.00 97.38 183 LEU A O 1
ATOM 1398 N N . TYR A 1 184 ? 11.999 -6.791 -9.070 1.00 96.25 184 TYR A N 1
ATOM 1399 C CA . TYR A 1 184 ? 10.845 -5.983 -8.684 1.00 96.25 184 TYR A CA 1
ATOM 1400 C C . TYR A 1 184 ? 9.763 -6.861 -8.063 1.00 96.25 184 TYR A C 1
ATOM 1402 O O . TYR A 1 184 ? 9.381 -6.617 -6.927 1.00 96.25 184 TYR A O 1
ATOM 1410 N N . MET A 1 185 ? 9.342 -7.930 -8.744 1.00 97.62 185 MET A N 1
ATOM 1411 C CA . MET A 1 185 ? 8.286 -8.830 -8.271 1.00 97.62 185 MET A CA 1
ATOM 1412 C C . MET A 1 185 ? 8.609 -9.427 -6.893 1.00 97.62 185 MET A C 1
ATOM 1414 O O . MET A 1 185 ? 7.792 -9.366 -5.978 1.00 97.62 185 MET A O 1
ATOM 1418 N N . VAL A 1 186 ? 9.822 -9.957 -6.703 1.00 98.06 186 VAL A N 1
ATOM 1419 C CA . VAL A 1 186 ? 10.225 -10.570 -5.426 1.00 98.06 186 VAL A CA 1
ATOM 1420 C C . VAL A 1 186 ? 10.245 -9.540 -4.297 1.00 98.06 186 VAL A C 1
ATOM 1422 O O . VAL A 1 186 ? 9.720 -9.793 -3.212 1.00 98.06 186 VAL A O 1
ATOM 1425 N N . THR A 1 187 ? 10.831 -8.366 -4.537 1.00 97.88 187 THR A N 1
ATOM 1426 C CA . THR A 1 187 ? 10.892 -7.308 -3.518 1.00 97.88 187 THR A CA 1
ATOM 1427 C C . THR A 1 187 ? 9.514 -6.699 -3.238 1.00 97.88 187 THR A C 1
ATOM 1429 O O . THR A 1 187 ? 9.207 -6.419 -2.078 1.00 97.88 187 THR A O 1
ATOM 1432 N N . HIS A 1 188 ? 8.656 -6.593 -4.257 1.00 97.62 188 HIS A N 1
ATOM 1433 C CA . HIS A 1 188 ? 7.263 -6.158 -4.151 1.00 97.62 188 HIS A CA 1
ATOM 1434 C C . HIS A 1 188 ? 6.436 -7.112 -3.288 1.00 97.62 188 HIS A C 1
ATOM 1436 O O . HIS A 1 188 ? 5.731 -6.655 -2.382 1.00 97.62 188 HIS A O 1
ATOM 1442 N N . TRP A 1 189 ? 6.584 -8.426 -3.490 1.00 98.31 189 TRP A N 1
ATOM 1443 C CA . TRP A 1 189 ? 5.935 -9.447 -2.666 1.00 98.31 189 TRP A CA 1
ATOM 1444 C C . TRP A 1 189 ? 6.401 -9.394 -1.223 1.00 98.31 189 TRP A C 1
ATOM 1446 O O . TRP A 1 189 ? 5.569 -9.277 -0.330 1.00 98.31 189 TRP A O 1
ATOM 1456 N N . ILE A 1 190 ? 7.715 -9.432 -0.978 1.00 98.25 190 ILE A N 1
ATOM 1457 C CA . ILE A 1 190 ? 8.265 -9.414 0.386 1.00 98.25 190 ILE A CA 1
ATOM 1458 C C . ILE A 1 190 ? 7.722 -8.209 1.161 1.00 98.25 190 ILE A C 1
ATOM 1460 O O . ILE A 1 190 ? 7.240 -8.350 2.287 1.00 98.25 190 ILE A O 1
ATOM 1464 N N . PHE A 1 191 ? 7.755 -7.032 0.541 1.00 98.06 191 PHE A N 1
ATOM 1465 C CA . PHE A 1 191 ? 7.317 -5.797 1.171 1.00 98.06 191 PHE A CA 1
ATOM 1466 C C . PHE A 1 191 ? 5.809 -5.742 1.407 1.00 98.06 191 PHE A C 1
ATOM 1468 O O . PHE A 1 191 ? 5.374 -5.488 2.532 1.00 98.06 191 PHE A O 1
ATOM 1475 N N . ASN A 1 192 ? 4.996 -6.014 0.384 1.00 98.38 192 ASN A N 1
ATOM 1476 C CA . ASN A 1 192 ? 3.546 -5.947 0.537 1.00 98.38 192 ASN A CA 1
ATOM 1477 C C . ASN A 1 192 ? 3.018 -7.062 1.438 1.00 98.38 192 ASN A C 1
ATOM 1479 O O . ASN A 1 192 ? 2.109 -6.817 2.227 1.00 98.38 192 ASN A O 1
ATOM 1483 N N . PHE A 1 193 ? 3.592 -8.264 1.396 1.00 98.44 193 PHE A N 1
ATOM 1484 C CA . PHE A 1 193 ? 3.193 -9.340 2.303 1.00 98.44 193 PHE A CA 1
ATOM 1485 C C . PHE A 1 193 ? 3.500 -8.955 3.744 1.00 98.44 193 PHE A C 1
ATOM 1487 O O . PHE A 1 193 ? 2.648 -9.135 4.613 1.00 98.44 193 PHE A O 1
ATOM 1494 N N . TRP A 1 194 ? 4.666 -8.354 4.001 1.00 98.38 194 TRP A N 1
ATOM 1495 C CA . TRP A 1 194 ? 4.983 -7.812 5.318 1.00 98.38 194 TRP A CA 1
ATOM 1496 C C . TRP A 1 194 ? 3.981 -6.731 5.752 1.00 98.38 194 TRP A C 1
ATOM 1498 O O . TRP A 1 194 ? 3.435 -6.831 6.853 1.00 98.38 194 TRP A O 1
ATOM 1508 N N . LEU A 1 195 ? 3.656 -5.757 4.890 1.00 98.31 195 LEU A N 1
ATOM 1509 C CA . LEU A 1 195 ? 2.643 -4.734 5.186 1.00 98.31 195 LEU A CA 1
ATOM 1510 C C . LEU A 1 195 ? 1.275 -5.353 5.499 1.00 98.31 195 LEU A C 1
ATOM 1512 O O . LEU A 1 195 ? 0.623 -4.977 6.477 1.00 98.31 195 LEU A O 1
ATOM 1516 N N . PHE A 1 196 ? 0.833 -6.333 4.714 1.00 98.44 196 PHE A N 1
ATOM 1517 C CA . PHE A 1 196 ? -0.447 -6.984 4.956 1.00 98.44 196 PHE A CA 1
ATOM 1518 C C . PHE A 1 196 ? -0.435 -7.824 6.230 1.00 98.44 196 PHE A C 1
ATOM 1520 O O . PHE A 1 196 ? -1.388 -7.745 6.998 1.00 98.44 196 PHE A O 1
ATOM 1527 N N . ILE A 1 197 ? 0.631 -8.561 6.530 1.00 98.12 197 ILE A N 1
ATOM 1528 C CA . ILE A 1 197 ? 0.709 -9.379 7.746 1.00 98.12 197 ILE A CA 1
ATOM 1529 C C . ILE A 1 197 ? 0.785 -8.504 9.003 1.00 98.12 197 ILE A C 1
ATOM 1531 O O . ILE A 1 197 ? 0.066 -8.772 9.968 1.00 98.12 197 ILE A O 1
ATOM 1535 N N . ALA A 1 198 ? 1.633 -7.474 8.993 1.00 97.81 198 ALA A N 1
ATOM 1536 C CA . ALA A 1 198 ? 1.963 -6.698 10.184 1.00 97.81 198 ALA A CA 1
ATOM 1537 C C . ALA A 1 198 ? 1.061 -5.472 10.394 1.00 97.81 198 ALA A C 1
ATOM 1539 O O . ALA A 1 198 ? 0.742 -5.137 11.533 1.00 97.81 198 ALA A O 1
ATOM 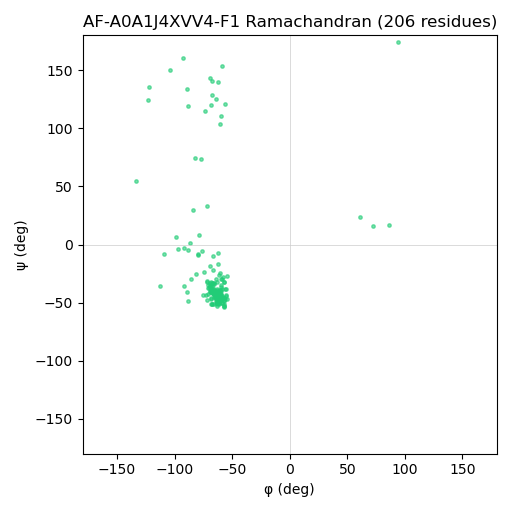1540 N N . VAL A 1 199 ? 0.645 -4.796 9.318 1.00 97.38 199 VAL A N 1
ATOM 1541 C CA . VAL A 1 199 ? 0.094 -3.431 9.393 1.00 97.38 199 VAL A CA 1
ATOM 1542 C C . VAL A 1 199 ? -1.396 -3.368 9.037 1.00 97.38 199 VAL A C 1
ATOM 1544 O O . VAL A 1 199 ? -2.139 -2.605 9.657 1.00 97.38 199 VAL A O 1
ATOM 1547 N N . SER A 1 200 ? -1.873 -4.182 8.088 1.00 97.69 200 SER A N 1
ATOM 1548 C CA . SER A 1 200 ? -3.229 -4.033 7.515 1.00 97.69 200 SER A CA 1
ATOM 1549 C C . SER A 1 200 ? -4.368 -4.052 8.537 1.00 97.69 200 SER A C 1
ATOM 1551 O O . SER A 1 200 ? -5.253 -3.205 8.471 1.00 97.69 200 SER A O 1
ATOM 1553 N N . ARG A 1 201 ? -4.351 -4.972 9.511 1.00 97.06 201 ARG A N 1
ATOM 1554 C CA . ARG A 1 201 ? -5.420 -5.089 10.519 1.00 97.06 201 ARG A CA 1
ATOM 1555 C C . ARG A 1 201 ? -5.529 -3.847 11.390 1.00 97.06 201 ARG A C 1
ATOM 1557 O O . ARG A 1 201 ? -6.635 -3.392 11.662 1.00 97.06 201 ARG A O 1
ATOM 1564 N N . PHE A 1 202 ? -4.386 -3.308 11.809 1.00 95.69 202 PHE A N 1
ATOM 1565 C CA . PHE A 1 202 ? -4.350 -2.070 12.577 1.00 95.69 202 PHE A CA 1
ATOM 1566 C C . PHE A 1 202 ? -4.919 -0.920 11.746 1.00 95.69 202 PHE A C 1
ATOM 1568 O O . PHE A 1 202 ? -5.835 -0.236 12.190 1.00 95.69 202 PHE A O 1
ATOM 1575 N N . VAL A 1 203 ? -4.438 -0.761 10.511 1.00 95.94 203 VAL A N 1
ATOM 1576 C CA . VAL A 1 203 ? -4.871 0.330 9.633 1.00 95.94 203 VAL A CA 1
ATOM 1577 C C . VAL A 1 203 ? -6.363 0.235 9.309 1.00 95.94 203 VAL A C 1
ATOM 1579 O O . VAL A 1 203 ? -7.067 1.225 9.465 1.00 95.94 203 VAL A O 1
ATOM 1582 N N . ALA A 1 204 ? -6.879 -0.946 8.963 1.00 96.69 204 ALA A N 1
ATOM 1583 C CA . ALA A 1 204 ? -8.311 -1.144 8.731 1.00 96.69 204 ALA A CA 1
ATOM 1584 C C . ALA A 1 204 ? -9.159 -0.839 9.970 1.00 96.69 204 ALA A C 1
ATOM 1586 O O . ALA A 1 204 ? -10.212 -0.224 9.841 1.00 96.69 204 ALA A O 1
ATOM 1587 N N . GLY A 1 205 ? -8.688 -1.216 11.164 1.00 94.38 205 GLY A N 1
ATOM 1588 C CA . GLY A 1 205 ? -9.378 -0.910 12.418 1.00 94.38 205 GLY A CA 1
ATOM 1589 C C . GLY A 1 205 ? -9.478 0.589 12.716 1.00 94.38 205 GLY A C 1
ATOM 1590 O O . GLY A 1 205 ? -10.437 1.011 13.349 1.00 94.38 205 GLY A O 1
ATOM 1591 N N . VAL A 1 206 ? -8.517 1.395 12.250 1.00 92.62 206 VAL A N 1
ATOM 1592 C CA . VAL A 1 206 ? -8.548 2.864 12.389 1.00 92.62 206 VAL A CA 1
ATOM 1593 C C . VAL A 1 206 ? -9.334 3.531 11.250 1.00 92.62 206 VAL A C 1
ATOM 1595 O O . VAL A 1 206 ? -9.913 4.599 11.447 1.00 92.62 206 VAL A O 1
ATOM 1598 N N . MET A 1 207 ? -9.352 2.919 10.060 1.00 94.81 207 MET A N 1
ATOM 1599 C CA . MET A 1 207 ? -10.118 3.399 8.903 1.00 94.81 207 MET A CA 1
ATOM 1600 C C . MET A 1 207 ? -11.635 3.204 9.061 1.00 94.81 207 MET A C 1
ATOM 1602 O O . MET A 1 207 ? -12.392 4.009 8.516 1.00 94.81 207 MET A O 1
ATOM 1606 N N . GLY A 1 208 ? -12.064 2.152 9.771 1.00 90.06 208 GLY A N 1
ATOM 1607 C CA . GLY A 1 208 ? -13.463 1.922 10.165 1.00 90.06 208 GLY A CA 1
ATOM 1608 C C . GLY A 1 208 ? -13.988 2.954 11.162 1.00 9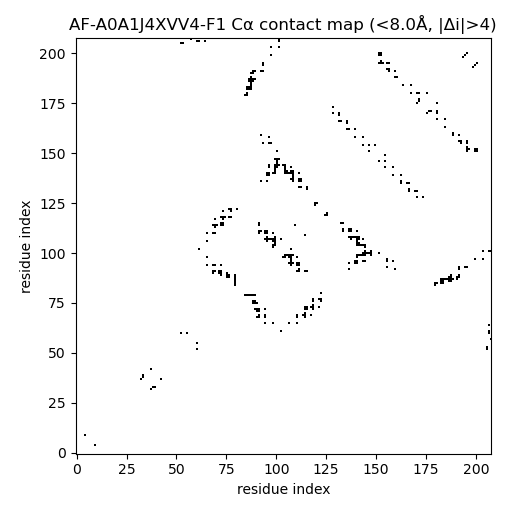0.06 208 GLY A C 1
ATOM 1609 O O . GLY A 1 208 ? -15.186 3.289 11.064 1.00 90.06 208 GLY A O 1
#

pLDDT: mean 91.13, std 8.86, range [55.62, 98.69]

Solvent-accessible surface area (backbone atoms only — not comparable to full-atom values): 10855 Å² total; per-residue (Å²): 132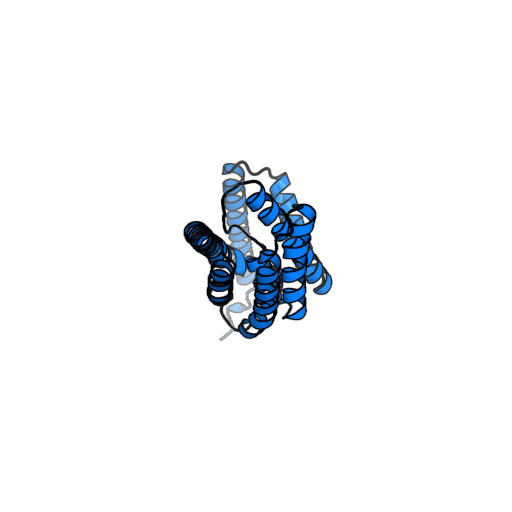,84,72,80,86,71,48,68,65,61,58,53,53,51,51,54,56,50,52,53,53,53,49,55,52,52,54,52,51,51,52,54,41,51,73,71,69,52,52,70,65,58,53,50,51,52,49,52,50,53,52,51,52,71,74,45,53,72,69,58,43,50,53,49,53,50,53,50,32,32,50,46,12,24,53,28,43,38,50,38,65,72,44,97,50,61,57,28,60,54,40,33,64,57,40,8,39,53,31,1,40,74,69,29,30,72,54,2,25,50,36,21,37,51,12,50,49,48,18,32,60,75,56,73,60,84,50,82,68,51,58,57,52,42,52,47,31,35,49,46,4,47,55,29,32,82,39,52,90,48,62,66,39,60,42,44,46,51,51,52,51,53,47,48,70,56,46,51,58,52,42,45,75,73,69,47,59,65,71,48,52,51,44,19,53,53,40,25,47,58,46,50,44,47,43,24,73,75,43,42,68,62,52,51,66,66,67,105

Sequence (208 aa):
MPDAATHPDVKRGFLRSSVARAGSGLTSLVAWLDSMGVSRRVLFIALVIVLGLVFMGSLTKRLLFVLLFLFLSSISMIYNRSINVSLGFEFVTFGTIMCGIVYGPGTAIFVGLIGIFLAEYVGGRMQPHTIISFIGMGFIGFIAHFFAGMDIRLAGILLVIIYDAIICPLYLIYGSEPARVALYMVTHWIFNFWLFIAVSRFVAGVMG

Secondary structure (DSSP, 8-state):
---GGG-HHHHHHHHHHHHHHHHHHHHHHHHHHHHTT--HHHHHHHHHHHHHHHHS-HHHHHHHHHHHHHHHHHHHHHHHHHSSS-----HHHHHHHHHHHHH-HHHHHHHHHHHHHHHHHHTT---TTHHHHHHHHHHHHHHHGGGTTS-HHHHHHHHHHHHHHHHHHHHHHTT--HHHHHHHHHHHHHHHHHHHHHTHHHHHHHH-

Nearest PDB structures (foldseek):
  4tkr-assembly1_A  TM=6.156E-01  e=3.705E-01  Listeria monocytogenes
  6w2q-assembly1_A  TM=4.220E-01  e=2.510E+00  synthetic construct

Foldseek 3Di:
DPDPVPDVVVVVVVVVVVVVVVVVVVVVVVVVCVVVVNDPVNVVVVVCVLVCLQPDDLVVLLVVLLVVLLVQQLVQLLVCVVPVALAQQGSLLVSLLLCCLQVNLVSSLCSNQSSLVNNCVVSVPDDPLSVLSNVLSNVLSHCSNVCNPDLQLVSSLVSLVVSLVRSLVVCVVVPHDNVRSVNNSVNSNVNSNCCSVPPSVVSSVSSD

Radius of gyration: 22.46 Å; Cα contacts (8 Å, |Δi|>4): 225; chains: 1; bounding box: 50×33×72 Å

Mean predicted aligned error: 7.57 Å